Protein AF-A0A0D7BDG3-F1 (afdb_monomer_lite)

Organism: NCBI:txid1314674

Foldseek 3Di:
DPPDCPPCLDPNNLVCLAAPPLADGDPRAAFPDPDPPAGAHLAQPPKLCNLVLCVLSQVSVFVSQLVVQCVLLCLADPVCSVVSNVCSVVDGQDADPCLQPVDDDCLAPPDQWDWDQGSDRDIDIDGRPDDHDYCVNVVVVLVCLLPPPDGWAWDFSQRAYRNGDHRDIDTQADFSPPACPDPVGHDGNVNVSDQPPPPDHDPLCPPPDPPDDSVRSNVSSVVVCCVRNNPPCPVPDDFDDKDKDKDWDWDCDPVVVPRDTDGDDDTKMWIHGPPDDPVDIDIDDDPVVPVVVVPDPPPVPPPPD

pLDDT: mean 78.85, std 18.16, range [27.69, 97.38]

Radius of gyration: 23.95 Å; chains: 1; bounding box: 67×50×51 Å

InterPro domains:
  IPR002227 Tyrosinase copper-binding domain [PF00264] (9-183)
  IPR002227 Tyrosinase copper-binding domain [PS00497] (45-62)
  IPR008922 Di-copper centre-containing domain superfamily [G3DSA:1.10.1280.10] (1-131)
  IPR008922 Di-copper centre-containing domain superfamily [G3DSA:1.10.1280.10] (135-230)
  IPR008922 Di-copper centre-containing domain superfamily [SSF48056] (6-202)

Sequence (305 aa):
MEKEQTDEKSFFAVGGIHGLPYEPWNDNVKQVNDSEDRWQGYCSHGTVLFPTFHRPYVFLIEQFLQAEAISIAEQYPSELKHEYKEAAQKLRQPFWDWASQSVPPPEVISLEEVEIVTPDGEEASTQSSCCTMPTWIACFLCGSALHPGKWVTPGNSKYGTRTIPPNSIVDINTDLVPFWNSYTTYWTSAGLTQVHNTGYKYPEFKDVGIYDTEALVRTKILEKVNALYGPSELLAMGDGLLDWAIHVQVNQYDDALGGKLVFRPPFKFSARSRTANPEEEDWFCRAELLLTLVQSTAFVNRVLH

Secondary structure (DSSP, 8-state):
--S-TTSTTSHHHHHHHHSTT----SS-PPPS---TTS--SS---SSTTHHHHHHHHHHHHHHHHHHHHHHHHTTS-HHHHHHHHHHHHH----EE-TTT-SS--HHHHT-SEEEEE-TTS-EEEEE----PEETHHHHHHHHHHHSTT-----EEESS--SSS-TTEEE-TTSEEEEEESSSS-EEEGGGG--SSSSS---GGGTT--TT--HHHHHHHHHHHHHHHHS-TTGGG--TTPEEEEEE--B-S--GGGTT---B-SPPEEEEEETTS-TT--EEE--GGGHHHHSS-TTSSSSS--

Structure (mmCIF, N/CA/C/O backbone):
data_AF-A0A0D7BDG3-F1
#
_entry.id   AF-A0A0D7BDG3-F1
#
loop_
_atom_site.group_PDB
_atom_site.id
_atom_site.type_symbol
_atom_site.label_atom_id
_atom_site.label_alt_id
_atom_site.label_comp_id
_atom_site.label_asym_id
_atom_site.label_entity_id
_atom_site.label_seq_id
_atom_site.pdbx_PDB_ins_code
_atom_site.Cartn_x
_atom_site.Cartn_y
_atom_site.Cartn_z
_atom_site.occupancy
_atom_site.B_iso_or_equiv
_atom_site.auth_seq_id
_atom_site.auth_comp_id
_atom_site.auth_asym_id
_atom_site.auth_atom_id
_atom_site.pdbx_PDB_model_num
ATOM 1 N N . MET A 1 1 ? -10.630 -8.721 13.406 1.00 80.38 1 MET A N 1
ATOM 2 C CA . MET A 1 1 ? -10.126 -10.045 12.968 1.00 80.38 1 MET A CA 1
ATOM 3 C C . MET A 1 1 ? -11.108 -11.187 13.204 1.00 80.38 1 MET A C 1
ATOM 5 O O . MET A 1 1 ? -10.852 -12.278 12.727 1.00 80.38 1 MET A O 1
ATOM 9 N N . GLU A 1 2 ? -12.235 -10.940 13.872 1.00 87.56 2 GLU A N 1
ATOM 10 C CA . GLU A 1 2 ? -13.178 -11.986 14.292 1.00 87.56 2 GLU A CA 1
ATOM 11 C C . GLU A 1 2 ? -14.222 -12.367 13.236 1.00 87.56 2 GLU A C 1
ATOM 13 O O . GLU A 1 2 ? -14.921 -13.360 13.401 1.00 87.56 2 GLU A O 1
ATOM 18 N N . LYS A 1 3 ? -14.347 -11.590 12.149 1.00 92.00 3 LYS A N 1
ATOM 19 C CA . LYS A 1 3 ? -15.231 -11.949 11.033 1.00 92.00 3 LYS A CA 1
ATOM 20 C C . LYS A 1 3 ? -14.823 -13.316 10.478 1.00 92.00 3 LYS A C 1
ATOM 22 O O . LYS A 1 3 ? -13.632 -13.569 10.286 1.00 92.00 3 LYS A O 1
ATOM 27 N N . GLU A 1 4 ? -15.820 -14.144 10.181 1.00 94.75 4 GLU A N 1
ATOM 28 C CA . GLU A 1 4 ? -15.640 -15.462 9.572 1.00 94.75 4 GLU A CA 1
ATOM 29 C C . GLU A 1 4 ? -14.769 -15.387 8.316 1.00 94.75 4 GLU A C 1
ATOM 31 O O . GLU A 1 4 ? -14.893 -14.462 7.517 1.00 94.75 4 GLU A O 1
ATOM 36 N N . GLN A 1 5 ? -13.920 -16.391 8.095 1.00 92.81 5 GLN A N 1
ATOM 37 C CA . GLN A 1 5 ? -13.003 -16.411 6.945 1.00 92.81 5 GLN A CA 1
ATOM 38 C C . GLN A 1 5 ? -13.724 -16.420 5.587 1.00 92.81 5 GLN A C 1
ATOM 40 O O . GLN A 1 5 ? -13.136 -16.054 4.573 1.00 92.81 5 GLN A O 1
ATOM 45 N N . THR A 1 6 ? -14.992 -16.837 5.576 1.00 91.12 6 THR A N 1
ATOM 46 C CA . THR A 1 6 ? -15.866 -16.836 4.396 1.00 91.12 6 THR A CA 1
ATOM 47 C C . THR A 1 6 ? -16.474 -15.464 4.096 1.00 91.12 6 THR A C 1
ATOM 49 O O . THR A 1 6 ? -16.980 -15.262 2.995 1.00 91.12 6 THR A O 1
ATOM 52 N N . ASP A 1 7 ? -16.420 -14.514 5.036 1.00 93.25 7 ASP A N 1
ATOM 53 C CA . ASP A 1 7 ? -16.779 -13.121 4.777 1.00 93.25 7 ASP A CA 1
ATOM 54 C C . ASP A 1 7 ? -15.671 -12.478 3.934 1.00 93.25 7 ASP A C 1
ATOM 56 O O . ASP A 1 7 ? -14.517 -12.385 4.360 1.00 93.25 7 ASP A O 1
ATOM 60 N N . GLU A 1 8 ? -16.020 -12.003 2.739 1.00 91.31 8 GLU A N 1
ATOM 61 C CA . GLU A 1 8 ? -15.094 -11.368 1.794 1.00 91.31 8 GLU A CA 1
ATOM 62 C C . GLU A 1 8 ? -14.412 -10.110 2.356 1.00 91.31 8 GLU A C 1
ATOM 64 O O . GLU A 1 8 ? -13.335 -9.726 1.893 1.00 91.31 8 GLU A O 1
ATOM 69 N N . LYS A 1 9 ? -15.014 -9.467 3.364 1.00 93.12 9 LYS A N 1
ATOM 70 C CA . LYS A 1 9 ? -14.472 -8.291 4.063 1.00 93.12 9 LYS A CA 1
ATOM 71 C C . LYS A 1 9 ? -13.716 -8.664 5.338 1.00 93.12 9 LYS A C 1
ATOM 73 O O . LYS A 1 9 ? -13.276 -7.777 6.072 1.00 93.12 9 LYS A O 1
ATOM 78 N N . SER A 1 10 ? -13.586 -9.956 5.644 1.00 93.56 10 SER A N 1
ATOM 79 C CA . SER A 1 10 ? -12.780 -10.419 6.768 1.00 93.56 10 SER A CA 1
ATOM 80 C C . SER A 1 10 ? -11.302 -10.118 6.544 1.00 93.56 10 SER A C 1
ATOM 82 O O . SER A 1 10 ? -10.810 -10.038 5.418 1.00 93.56 10 SER A O 1
ATOM 84 N N . PHE A 1 11 ? -10.564 -10.007 7.648 1.00 91.94 11 PHE A N 1
ATOM 85 C CA . PHE A 1 11 ? -9.110 -9.869 7.606 1.00 91.94 11 PHE A CA 1
ATOM 86 C C . PHE A 1 11 ? -8.456 -11.005 6.802 1.00 91.94 11 PHE A C 1
ATOM 88 O O . PHE A 1 11 ? -7.523 -10.772 6.038 1.00 91.94 11 PHE A O 1
ATOM 95 N N . PHE A 1 12 ? -8.991 -12.222 6.936 1.00 93.44 12 PHE A N 1
ATOM 96 C CA . PHE A 1 12 ? -8.519 -13.396 6.216 1.00 93.44 12 PHE A CA 1
ATOM 97 C C . PHE A 1 12 ? -8.747 -13.281 4.706 1.00 93.44 12 PHE A C 1
ATOM 99 O O . PHE A 1 12 ? -7.797 -13.427 3.941 1.00 93.44 12 PHE A O 1
ATOM 106 N N . ALA A 1 13 ? -9.973 -12.978 4.268 1.00 93.25 13 ALA A N 1
ATOM 107 C CA . ALA A 1 13 ? -10.298 -12.888 2.845 1.00 93.25 13 ALA A CA 1
ATOM 108 C C . ALA A 1 13 ? -9.543 -11.743 2.153 1.00 93.25 13 ALA A C 1
ATOM 110 O O . ALA A 1 13 ? -8.997 -11.929 1.066 1.00 93.25 13 ALA A O 1
ATOM 111 N N . VAL A 1 14 ? -9.439 -10.583 2.813 1.00 93.94 14 VAL A N 1
ATOM 112 C CA . VAL A 1 14 ? -8.667 -9.439 2.306 1.00 93.94 14 VAL A CA 1
ATOM 113 C C . VAL A 1 14 ? -7.180 -9.782 2.232 1.00 93.94 14 VAL A C 1
ATOM 115 O O . VAL A 1 14 ? -6.558 -9.538 1.201 1.00 93.94 14 VAL A O 1
ATOM 118 N N . GLY A 1 15 ? -6.617 -10.415 3.269 1.00 92.81 15 GLY A N 1
ATOM 119 C CA . GLY A 1 15 ? -5.243 -10.928 3.251 1.00 92.81 15 GLY A CA 1
ATOM 120 C C . GLY A 1 15 ? -5.003 -11.951 2.134 1.00 92.81 15 GLY A C 1
ATOM 121 O O . GLY A 1 15 ? -3.943 -11.951 1.504 1.00 92.81 15 GLY A O 1
ATOM 122 N N . GLY A 1 16 ? -6.018 -12.763 1.830 1.00 93.62 16 GLY A N 1
ATOM 123 C CA . GLY A 1 16 ? -6.016 -13.750 0.756 1.00 93.62 16 GLY A CA 1
ATOM 124 C C . GLY A 1 16 ? -5.869 -13.157 -0.645 1.00 93.62 16 GLY A C 1
ATOM 125 O O . GLY A 1 16 ? -5.299 -13.809 -1.516 1.00 93.62 16 GLY A O 1
ATOM 126 N N . ILE A 1 17 ? -6.259 -11.894 -0.868 1.00 94.44 17 ILE A N 1
ATOM 127 C CA . ILE A 1 17 ? -6.007 -11.194 -2.143 1.00 94.44 17 ILE A CA 1
ATOM 128 C C . ILE A 1 17 ? -4.504 -11.196 -2.459 1.00 94.44 17 ILE A C 1
ATOM 130 O O . ILE A 1 17 ? -4.092 -11.360 -3.610 1.00 94.44 17 ILE A O 1
ATOM 134 N N . HIS A 1 18 ? -3.655 -11.052 -1.441 1.00 94.19 18 HIS A N 1
ATOM 135 C CA . HIS A 1 18 ? -2.215 -11.007 -1.643 1.00 94.19 18 HIS A CA 1
ATOM 136 C C . HIS A 1 18 ? -1.651 -12.334 -2.176 1.00 94.19 18 HIS A C 1
ATOM 138 O O . HIS A 1 18 ? -0.701 -12.314 -2.956 1.00 94.19 18 HIS A O 1
ATOM 144 N N . GLY A 1 19 ? -2.219 -13.481 -1.793 1.00 92.50 19 GLY A N 1
ATOM 145 C CA . GLY A 1 19 ? -1.641 -14.791 -2.082 1.00 92.50 19 GLY A CA 1
ATOM 146 C C . GLY A 1 19 ? -2.533 -15.957 -1.666 1.00 92.50 19 GLY A C 1
ATOM 147 O O . GLY A 1 19 ? -3.624 -16.133 -2.199 1.00 92.50 19 GLY A O 1
ATOM 148 N N . LEU A 1 20 ? -2.030 -16.805 -0.768 1.00 91.56 20 LEU A N 1
ATOM 149 C CA . LEU A 1 20 ? -2.785 -17.949 -0.252 1.00 91.56 20 LEU A CA 1
ATOM 150 C C . LEU A 1 20 ? -4.050 -17.478 0.491 1.00 91.56 20 LEU A C 1
ATOM 152 O O . LEU A 1 20 ? -3.970 -16.466 1.187 1.00 91.56 20 LEU A O 1
ATOM 156 N N . PRO A 1 21 ? -5.186 -18.197 0.386 1.00 92.38 21 PRO A N 1
ATOM 157 C CA . PRO A 1 21 ? -5.345 -19.549 -0.177 1.00 92.38 21 PRO A CA 1
ATOM 158 C C . PRO A 1 21 ? -5.520 -19.646 -1.709 1.00 92.38 21 PRO A C 1
ATOM 160 O O . PRO A 1 21 ? -5.906 -20.699 -2.194 1.00 92.38 21 PRO A O 1
ATOM 163 N N . TYR A 1 22 ? -5.212 -18.601 -2.488 1.00 90.12 22 TYR A N 1
ATOM 164 C CA . TYR A 1 22 ? -5.441 -18.562 -3.944 1.00 90.12 22 TYR A CA 1
ATOM 165 C C . TYR A 1 22 ? -6.912 -18.743 -4.329 1.00 90.12 22 TYR A C 1
ATOM 167 O O . TYR A 1 22 ? -7.241 -19.275 -5.390 1.00 90.12 22 TYR A O 1
ATOM 175 N N . GLU A 1 23 ? -7.803 -18.202 -3.508 1.00 89.06 23 GLU A N 1
ATOM 176 C CA . GLU A 1 23 ? -9.229 -18.147 -3.802 1.00 89.06 23 GLU A CA 1
ATOM 177 C C . GLU A 1 23 ? -9.580 -16.880 -4.595 1.00 89.06 23 GLU A C 1
ATOM 179 O O . GLU A 1 23 ? -8.878 -15.859 -4.515 1.00 89.06 23 GLU A O 1
ATOM 184 N N . PRO A 1 24 ? -10.633 -16.919 -5.428 1.00 89.88 24 PRO A N 1
ATOM 185 C CA . PRO A 1 24 ? -11.131 -15.708 -6.043 1.00 89.88 24 PRO A CA 1
ATOM 186 C C . PRO A 1 24 ? -11.683 -14.767 -4.968 1.00 89.88 24 PRO A C 1
ATOM 188 O O . PRO A 1 24 ? -12.142 -15.203 -3.918 1.00 89.88 24 PRO A O 1
ATOM 191 N N . TRP A 1 25 ? -11.663 -13.468 -5.250 1.00 91.25 25 TRP A N 1
ATOM 192 C CA . TRP A 1 25 ? -12.225 -12.459 -4.360 1.00 91.25 25 TRP A CA 1
ATOM 193 C C . TRP A 1 25 ? -13.212 -11.604 -5.157 1.00 91.25 25 TRP A C 1
ATOM 195 O O . TRP A 1 25 ? -12.878 -11.181 -6.270 1.00 91.25 25 TRP A O 1
ATOM 205 N N . ASN A 1 26 ? -14.408 -11.375 -4.603 1.00 82.75 26 ASN A N 1
ATOM 206 C CA . ASN A 1 26 ? -15.515 -10.602 -5.176 1.00 82.75 26 ASN A CA 1
ATOM 207 C C . ASN A 1 26 ? -16.154 -11.218 -6.448 1.00 82.75 26 ASN A C 1
ATOM 209 O O . ASN A 1 26 ? -17.225 -11.812 -6.379 1.00 82.75 26 ASN A O 1
ATOM 213 N N . ASP A 1 27 ? -15.519 -11.144 -7.625 1.00 73.19 27 ASP A N 1
ATOM 214 C CA . ASP A 1 27 ? -16.212 -11.399 -8.913 1.00 73.19 27 ASP A CA 1
ATOM 215 C C . ASP A 1 27 ? -15.855 -12.720 -9.596 1.00 73.19 27 ASP A C 1
ATOM 217 O O . ASP A 1 27 ? -16.026 -12.866 -10.808 1.00 73.19 27 ASP A O 1
ATOM 221 N N . ASN A 1 28 ? -15.326 -13.692 -8.846 1.00 71.69 28 ASN A N 1
ATOM 222 C CA . ASN A 1 28 ? -14.913 -14.990 -9.396 1.00 71.69 28 ASN A CA 1
ATOM 223 C C . ASN A 1 28 ? -14.015 -14.857 -10.638 1.00 71.69 28 ASN A C 1
ATOM 225 O O . ASN A 1 28 ? -14.158 -15.594 -11.620 1.00 71.69 28 ASN A O 1
ATOM 229 N N . VAL A 1 29 ? -13.092 -13.888 -10.604 1.00 79.62 29 VAL A N 1
ATOM 230 C CA . VAL A 1 29 ? -12.202 -13.597 -11.731 1.00 79.62 29 VAL A CA 1
ATOM 231 C C . VAL A 1 29 ? -11.421 -14.856 -12.098 1.00 79.62 29 VAL A C 1
ATOM 233 O O . VAL A 1 29 ? -10.852 -15.528 -11.226 1.00 79.62 29 VAL A O 1
ATOM 236 N N . LYS A 1 30 ? -11.421 -15.191 -13.395 1.00 75.62 30 LYS A N 1
ATOM 237 C CA . LYS A 1 30 ? -10.816 -16.432 -13.885 1.00 75.62 30 LYS A CA 1
ATOM 238 C C . LYS A 1 30 ? -9.342 -16.483 -13.512 1.00 75.62 30 LYS A C 1
ATOM 240 O O . LYS A 1 30 ? -8.587 -15.553 -13.785 1.00 75.62 30 LYS A O 1
ATOM 245 N N . GLN A 1 31 ? -8.951 -17.611 -12.938 1.00 81.62 31 GLN A N 1
ATOM 246 C CA . GLN A 1 31 ? -7.558 -17.949 -12.734 1.00 81.62 31 GLN A CA 1
ATOM 247 C C . GLN A 1 31 ? -6.922 -18.278 -14.087 1.00 81.62 31 GLN A C 1
ATOM 249 O O . GLN A 1 31 ? -7.359 -19.184 -14.792 1.00 81.62 31 GLN A O 1
ATOM 254 N N . VAL A 1 32 ? -5.927 -17.483 -14.464 1.00 84.75 32 VAL A N 1
ATOM 255 C CA . VAL A 1 32 ? -5.145 -17.623 -15.699 1.00 84.75 32 VAL A CA 1
ATOM 256 C C . VAL A 1 32 ? -3.874 -18.435 -15.448 1.00 84.75 32 VAL A C 1
ATOM 258 O O . VAL A 1 32 ? -3.341 -19.046 -16.371 1.00 84.75 32 VAL A O 1
ATOM 261 N N . ASN A 1 33 ? -3.397 -18.461 -14.203 1.00 74.88 33 ASN A N 1
ATOM 262 C CA . ASN A 1 33 ? -2.262 -19.268 -13.778 1.00 74.88 33 ASN A CA 1
ATOM 263 C C . ASN A 1 33 ? -2.750 -20.384 -12.847 1.00 74.88 33 ASN A C 1
ATOM 265 O O . ASN A 1 33 ? -2.929 -20.146 -11.658 1.00 74.88 33 ASN A O 1
ATOM 269 N N . ASP A 1 34 ? -3.024 -21.568 -13.392 1.00 70.06 34 ASP A N 1
ATOM 270 C CA . ASP A 1 34 ? -3.585 -22.739 -12.692 1.00 70.06 34 ASP A CA 1
ATOM 271 C C . ASP A 1 34 ? -2.550 -23.841 -12.407 1.00 70.06 34 ASP A C 1
ATOM 273 O O . ASP A 1 34 ? -2.861 -24.866 -11.806 1.00 70.06 34 ASP A O 1
ATOM 277 N N . SER A 1 35 ? -1.296 -23.622 -12.803 1.00 75.38 35 SER A N 1
ATOM 278 C CA . SER A 1 35 ? -0.188 -24.518 -12.480 1.00 75.38 35 SER A CA 1
ATOM 279 C C . SER A 1 35 ? 0.138 -24.444 -10.987 1.00 75.38 35 SER A C 1
ATOM 281 O O . SER A 1 35 ? 0.510 -23.378 -10.492 1.00 75.38 35 SER A O 1
ATOM 283 N N . GLU A 1 36 ? 0.100 -25.586 -10.295 1.00 70.94 36 GLU A N 1
ATOM 284 C CA . GLU A 1 36 ? 0.482 -25.705 -8.875 1.00 70.94 36 GLU A CA 1
ATOM 285 C C . GLU A 1 36 ? 1.901 -25.179 -8.605 1.00 70.94 36 GLU A C 1
ATOM 287 O O . GLU A 1 36 ? 2.137 -24.518 -7.598 1.00 70.94 36 GLU A O 1
ATOM 292 N N . ASP A 1 37 ? 2.816 -25.356 -9.563 1.00 72.81 37 ASP A N 1
ATOM 293 C CA . ASP A 1 37 ? 4.209 -24.892 -9.472 1.00 72.81 37 ASP A CA 1
ATOM 294 C C . ASP A 1 37 ? 4.408 -23.376 -9.679 1.00 72.81 37 ASP A C 1
ATOM 296 O O . ASP A 1 37 ? 5.543 -22.899 -9.767 1.00 72.81 37 ASP A O 1
ATOM 300 N N . ARG A 1 38 ? 3.336 -22.591 -9.838 1.00 77.56 38 ARG A N 1
ATOM 301 C CA . ARG A 1 38 ? 3.426 -21.160 -10.161 1.00 77.56 38 ARG A CA 1
ATOM 302 C C . ARG A 1 38 ? 2.705 -20.289 -9.147 1.00 77.56 38 ARG A C 1
ATOM 304 O O . ARG A 1 38 ? 1.861 -20.737 -8.388 1.00 77.56 38 ARG A O 1
ATOM 311 N N . TRP A 1 39 ? 3.050 -19.004 -9.153 1.00 85.56 39 TRP A N 1
ATOM 312 C CA . TRP A 1 39 ? 2.386 -17.997 -8.332 1.00 85.56 39 TRP A CA 1
ATOM 313 C C . TRP A 1 39 ? 0.944 -17.753 -8.802 1.00 85.56 39 TRP A C 1
ATOM 315 O O . TRP A 1 39 ? 0.725 -17.325 -9.937 1.00 85.56 39 TRP A O 1
ATOM 325 N N . GLN A 1 40 ? -0.029 -17.985 -7.918 1.00 88.12 40 GLN A N 1
ATOM 326 C CA . GLN A 1 40 ? -1.467 -17.895 -8.231 1.00 88.12 40 GLN A CA 1
ATOM 327 C C . GLN A 1 40 ? -2.180 -16.742 -7.498 1.00 88.12 40 GLN A C 1
ATOM 329 O O . GLN A 1 40 ? -3.384 -16.549 -7.660 1.00 88.12 40 GLN A O 1
ATOM 334 N N . GLY A 1 41 ? -1.453 -15.961 -6.689 1.00 91.38 41 GLY A N 1
ATOM 335 C CA . GLY A 1 41 ? -1.992 -14.794 -5.983 1.00 91.38 41 GLY A CA 1
ATOM 336 C C . GLY A 1 41 ? -2.242 -13.608 -6.914 1.00 91.38 41 GLY A C 1
ATOM 337 O O . GLY A 1 41 ? -1.685 -13.543 -8.013 1.00 91.38 41 GLY A O 1
ATOM 338 N N . TYR A 1 42 ? -3.041 -12.628 -6.481 1.00 94.56 42 TYR A N 1
ATOM 339 C CA . TYR A 1 42 ? -3.233 -11.401 -7.269 1.00 94.56 42 TYR A CA 1
ATOM 340 C C . TYR A 1 42 ? -2.002 -10.493 -7.228 1.00 94.56 42 TYR A C 1
ATOM 342 O O . TYR A 1 42 ? -1.763 -9.738 -8.171 1.00 94.56 42 TYR A O 1
ATOM 350 N N . CYS A 1 43 ? -1.211 -10.570 -6.151 1.00 93.44 43 CYS A N 1
ATOM 351 C CA . CYS A 1 43 ? -0.151 -9.606 -5.918 1.00 93.44 43 CYS A CA 1
ATOM 352 C C . CYS A 1 43 ? 0.932 -9.616 -7.005 1.00 93.44 43 CYS A C 1
ATOM 354 O O . CYS A 1 43 ? 1.488 -10.659 -7.358 1.00 93.44 43 CYS A O 1
ATOM 356 N N . SER A 1 44 ? 1.242 -8.419 -7.504 1.00 92.56 44 SER A N 1
ATOM 357 C CA . SER A 1 44 ? 2.233 -8.174 -8.549 1.00 92.56 44 SER A CA 1
ATOM 358 C C . SER A 1 44 ? 3.624 -7.957 -7.950 1.00 92.56 44 SER A C 1
AT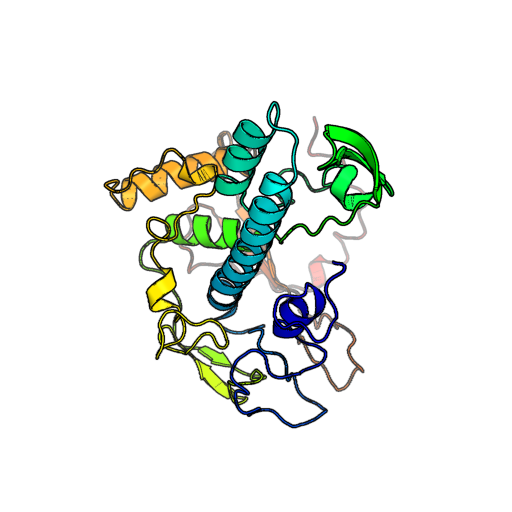OM 360 O O . SER A 1 44 ? 3.983 -6.838 -7.596 1.00 92.56 44 SER A O 1
ATOM 362 N N . HIS A 1 45 ? 4.430 -9.017 -7.866 1.00 90.88 45 HIS A N 1
ATOM 363 C CA . HIS A 1 45 ? 5.835 -8.944 -7.443 1.00 90.88 45 HIS A CA 1
ATOM 364 C C . HIS A 1 45 ? 6.794 -9.089 -8.622 1.00 90.88 45 HIS A C 1
ATOM 366 O O . HIS A 1 45 ? 6.541 -9.849 -9.554 1.00 90.88 45 HIS A O 1
ATOM 372 N N . GLY A 1 46 ? 7.925 -8.380 -8.569 1.00 86.38 46 GLY A N 1
ATOM 373 C CA . GLY A 1 46 ? 8.942 -8.448 -9.623 1.00 86.38 46 GLY A CA 1
ATOM 374 C C . GLY A 1 46 ? 8.477 -7.876 -10.967 1.00 86.38 46 GLY A C 1
ATOM 375 O O . GLY A 1 46 ? 9.032 -8.230 -12.005 1.00 86.38 46 GLY A O 1
ATOM 376 N N . THR A 1 47 ? 7.458 -7.012 -10.959 1.00 92.00 47 THR A N 1
ATOM 377 C CA . THR A 1 47 ? 6.925 -6.345 -12.152 1.00 92.00 47 THR A CA 1
ATOM 378 C C . THR A 1 47 ? 6.847 -4.836 -11.942 1.00 92.00 47 THR A C 1
ATOM 380 O O . THR A 1 47 ? 6.876 -4.335 -10.816 1.00 92.00 47 THR A O 1
ATOM 383 N N . VAL A 1 48 ? 6.687 -4.102 -13.043 1.00 93.94 48 VAL A N 1
ATOM 384 C CA . VAL A 1 48 ? 6.477 -2.642 -13.052 1.00 93.94 48 VAL A CA 1
ATOM 385 C C . VAL A 1 48 ? 5.178 -2.203 -12.358 1.00 93.94 48 VAL A C 1
ATOM 387 O O . VAL A 1 48 ? 5.026 -1.023 -12.057 1.00 93.94 48 VAL A O 1
ATOM 390 N N . LEU A 1 49 ? 4.259 -3.138 -12.081 1.00 95.88 49 LEU A N 1
ATOM 391 C CA . LEU A 1 49 ? 2.999 -2.879 -11.382 1.00 95.88 49 LEU A CA 1
ATOM 392 C C . LEU A 1 49 ? 3.117 -2.988 -9.861 1.00 95.88 49 LEU A C 1
ATOM 394 O O . LEU A 1 49 ? 2.153 -2.666 -9.176 1.00 95.88 49 LEU A O 1
ATOM 398 N N . PHE A 1 50 ? 4.257 -3.433 -9.312 1.00 93.69 50 PHE A N 1
ATOM 399 C CA . PHE A 1 50 ? 4.411 -3.627 -7.865 1.00 93.69 50 PHE A CA 1
ATOM 400 C C . PHE A 1 50 ? 3.930 -2.412 -7.058 1.00 93.69 50 PHE A C 1
ATOM 402 O O . PHE A 1 50 ? 3.065 -2.590 -6.192 1.00 93.69 50 PHE A O 1
ATOM 409 N N . PRO A 1 51 ? 4.368 -1.171 -7.360 1.00 90.94 51 PRO A N 1
ATOM 410 C CA . PRO A 1 51 ? 3.979 -0.064 -6.511 1.00 90.94 51 PRO A CA 1
ATOM 411 C C . PRO A 1 51 ? 2.499 0.307 -6.634 1.00 90.94 51 PRO A C 1
ATOM 413 O O . PRO A 1 51 ? 1.834 0.649 -5.656 1.00 90.94 51 PRO A O 1
ATOM 416 N N . THR A 1 52 ? 1.976 0.238 -7.855 1.00 92.81 52 THR A N 1
ATOM 417 C CA . THR A 1 52 ? 0.619 0.670 -8.176 1.00 92.81 52 THR A CA 1
ATOM 418 C C . THR A 1 52 ? -0.423 -0.383 -7.846 1.00 92.81 52 THR A C 1
ATOM 420 O O . THR A 1 52 ? -1.542 0.002 -7.548 1.00 92.81 52 THR A O 1
ATOM 423 N N . PHE A 1 53 ? -0.070 -1.669 -7.793 1.00 94.81 53 PHE A N 1
ATOM 424 C CA . PHE A 1 53 ? -0.962 -2.740 -7.354 1.00 94.81 53 PHE A CA 1
ATOM 425 C C . PHE A 1 53 ? -1.333 -2.609 -5.878 1.00 94.81 53 PHE A C 1
ATOM 427 O O . PHE A 1 53 ? -2.510 -2.673 -5.532 1.00 94.81 53 PHE A O 1
ATOM 434 N N . HIS A 1 54 ? -0.358 -2.413 -4.983 1.00 93.81 54 HIS A N 1
ATOM 435 C CA . HIS A 1 54 ? -0.709 -2.426 -3.562 1.00 93.81 54 HIS A CA 1
ATOM 436 C C . HIS A 1 54 ? -1.247 -1.089 -3.055 1.00 93.81 54 HIS A C 1
ATOM 438 O O . HIS A 1 54 ? -1.735 -1.011 -1.932 1.00 93.81 54 HIS A O 1
ATOM 444 N N . ARG A 1 55 ? -1.174 -0.023 -3.854 1.00 90.06 55 ARG A N 1
ATOM 445 C CA . ARG A 1 55 ? -1.788 1.249 -3.485 1.00 90.06 55 ARG A CA 1
ATOM 446 C C . ARG A 1 55 ? -3.313 1.119 -3.278 1.00 90.06 55 ARG A C 1
ATOM 448 O O . ARG A 1 55 ? -3.759 1.399 -2.169 1.00 90.06 55 ARG A O 1
ATOM 455 N N . PRO A 1 56 ? -4.113 0.633 -4.248 1.00 91.38 56 PRO A N 1
ATOM 456 C CA . PRO A 1 56 ? -5.526 0.338 -4.025 1.00 91.38 56 PRO A CA 1
ATOM 457 C C . PRO A 1 56 ? -5.752 -0.840 -3.065 1.00 91.38 56 PRO A C 1
ATOM 459 O O . PRO A 1 56 ? -6.792 -0.881 -2.415 1.00 91.38 56 PRO A O 1
ATOM 462 N N . TYR A 1 57 ? -4.782 -1.748 -2.894 1.00 93.50 57 TYR A N 1
ATOM 463 C CA . TYR A 1 57 ? -4.868 -2.782 -1.856 1.00 93.50 57 TYR A CA 1
ATOM 464 C C . TYR A 1 57 ? -4.904 -2.181 -0.443 1.00 93.50 57 TYR A C 1
ATOM 466 O O . TYR A 1 57 ? -5.760 -2.534 0.364 1.00 93.50 57 TYR A O 1
ATOM 474 N N . VAL A 1 58 ? -4.028 -1.214 -0.155 1.00 90.69 58 VAL A N 1
ATOM 475 C CA . VAL A 1 58 ? -4.040 -0.501 1.130 1.00 90.69 58 VAL A CA 1
ATOM 476 C C . VAL A 1 58 ? -5.271 0.395 1.264 1.00 90.69 58 VAL A C 1
ATOM 478 O O . VAL A 1 58 ? -5.804 0.495 2.365 1.00 90.69 58 VAL A O 1
ATOM 481 N N . PHE A 1 59 ? -5.793 0.970 0.173 1.00 88.31 59 PHE A N 1
ATOM 482 C CA . PHE A 1 59 ? -7.073 1.699 0.227 1.00 88.31 59 PHE A CA 1
ATOM 483 C C . PHE A 1 59 ? -8.231 0.793 0.617 1.00 88.31 59 PHE A C 1
ATOM 485 O O . PHE A 1 59 ? -9.069 1.197 1.414 1.00 88.31 59 PHE A O 1
ATOM 492 N N . LEU A 1 60 ? -8.272 -0.427 0.080 1.00 91.50 60 LEU A N 1
ATOM 493 C CA . LEU A 1 60 ? -9.296 -1.407 0.424 1.00 91.50 60 LEU A CA 1
ATOM 494 C C . LEU A 1 60 ? -9.246 -1.750 1.919 1.00 91.50 60 LEU A C 1
ATOM 496 O O . LEU A 1 60 ? -10.274 -1.737 2.595 1.00 91.50 60 LEU A O 1
ATOM 500 N N . ILE A 1 61 ? -8.043 -2.002 2.443 1.00 91.81 61 ILE A N 1
ATOM 501 C CA . ILE A 1 61 ? -7.825 -2.273 3.869 1.00 91.81 61 ILE A CA 1
ATOM 502 C C . ILE A 1 61 ? -8.275 -1.080 4.720 1.00 91.81 61 ILE A C 1
ATOM 504 O O . ILE A 1 61 ? -9.040 -1.258 5.665 1.00 91.81 61 ILE A O 1
ATOM 508 N N . GLU A 1 62 ? -7.848 0.134 4.368 1.00 90.88 62 GLU A N 1
ATOM 509 C CA . GLU A 1 62 ? -8.228 1.362 5.071 1.00 90.88 62 GLU A CA 1
ATOM 510 C C . GLU A 1 62 ? -9.744 1.594 5.041 1.00 90.88 62 GLU A C 1
ATOM 512 O O . GLU A 1 62 ? -10.334 1.929 6.066 1.00 90.88 62 GLU A O 1
ATOM 517 N N . GLN A 1 63 ? -10.393 1.366 3.898 1.00 91.25 63 GLN A N 1
ATOM 518 C CA . GLN A 1 63 ? -11.836 1.525 3.740 1.00 91.25 63 GLN A CA 1
ATOM 519 C C . GLN A 1 63 ? -12.612 0.581 4.664 1.00 91.25 63 GLN A C 1
ATOM 521 O O . GLN A 1 63 ? -13.561 1.007 5.323 1.00 91.25 63 GLN A O 1
ATOM 526 N N . PHE A 1 64 ? -12.223 -0.694 4.729 1.00 93.56 64 PHE A N 1
ATOM 527 C CA . PHE A 1 64 ? -12.879 -1.659 5.612 1.00 93.56 64 PHE A CA 1
ATOM 528 C C . PHE A 1 64 ? -12.578 -1.397 7.085 1.00 93.56 64 PHE A C 1
ATOM 530 O O . PHE A 1 64 ? -13.494 -1.475 7.903 1.00 93.56 64 PHE A O 1
ATOM 537 N N . LEU A 1 65 ? -11.343 -1.015 7.417 1.00 92.06 65 LEU A N 1
ATOM 538 C CA . LEU A 1 65 ? -10.975 -0.632 8.777 1.00 92.06 65 LEU A CA 1
ATOM 539 C C . LEU A 1 65 ? -11.791 0.576 9.253 1.00 92.06 65 LEU A C 1
ATOM 541 O O . LEU A 1 65 ? -12.344 0.556 10.349 1.00 92.06 65 LEU A O 1
ATOM 545 N N . GLN A 1 66 ? -11.913 1.607 8.416 1.00 94.44 66 GLN A N 1
ATOM 546 C CA . GLN A 1 66 ? -12.693 2.798 8.732 1.00 94.44 66 GLN A CA 1
ATOM 547 C C . GLN A 1 66 ? -14.185 2.484 8.871 1.00 94.44 66 GLN A C 1
ATOM 549 O O . GLN A 1 66 ? -14.827 2.972 9.799 1.00 94.44 66 GLN A O 1
ATOM 554 N N . ALA A 1 67 ? -14.747 1.670 7.973 1.00 94.69 67 ALA A N 1
ATOM 555 C CA . ALA A 1 67 ? -16.150 1.274 8.052 1.00 94.69 67 ALA A CA 1
ATOM 556 C C . ALA A 1 67 ? -16.455 0.536 9.366 1.00 94.69 67 ALA A C 1
ATOM 558 O O . ALA A 1 67 ? -17.464 0.823 10.013 1.00 94.69 67 ALA A O 1
ATOM 559 N N . GLU A 1 68 ? -15.564 -0.363 9.790 1.00 94.81 68 GLU A N 1
ATOM 560 C CA . GLU A 1 68 ? -15.695 -1.059 11.069 1.00 94.81 68 GLU A CA 1
ATOM 561 C C . GLU A 1 68 ? -15.529 -0.093 12.250 1.00 94.81 68 GLU A C 1
ATOM 563 O O . GLU A 1 68 ? -16.350 -0.103 13.161 1.00 94.81 68 GLU A O 1
ATOM 568 N N . ALA A 1 69 ? -14.552 0.818 12.206 1.00 94.88 69 ALA A N 1
ATOM 569 C CA . ALA A 1 69 ? -14.368 1.833 13.242 1.00 94.88 69 ALA A CA 1
ATOM 570 C C . ALA A 1 69 ? -15.603 2.737 13.406 1.00 94.88 69 ALA A C 1
ATOM 572 O O . ALA A 1 69 ? -15.986 3.057 14.529 1.00 94.88 69 ALA A O 1
ATOM 573 N N . ILE A 1 70 ? -16.265 3.117 12.307 1.00 96.19 70 ILE A N 1
ATOM 574 C CA . ILE A 1 70 ? -17.519 3.885 12.345 1.00 96.19 70 ILE A CA 1
ATOM 575 C C . ILE A 1 70 ? -18.640 3.054 12.986 1.00 96.19 70 ILE A C 1
ATOM 577 O O . ILE A 1 70 ? -19.383 3.578 13.814 1.00 96.19 70 ILE A O 1
ATOM 581 N N . SER A 1 71 ? -18.747 1.768 12.641 1.00 95.38 71 SER A N 1
ATOM 582 C CA . SER A 1 71 ? -19.718 0.841 13.242 1.00 95.38 71 SER A CA 1
ATOM 583 C C . SER A 1 71 ? -19.502 0.671 14.752 1.00 95.38 71 SER A C 1
ATOM 585 O O . SER A 1 71 ? -20.456 0.665 15.530 1.00 95.38 71 SER A O 1
ATOM 587 N N . ILE A 1 72 ? -18.245 0.587 15.189 1.00 94.81 72 ILE A N 1
ATOM 588 C CA . ILE A 1 72 ? -17.872 0.511 16.605 1.00 94.81 72 ILE A CA 1
ATOM 589 C C . ILE A 1 72 ? -18.190 1.837 17.313 1.00 94.81 72 ILE A C 1
ATOM 591 O O . ILE A 1 72 ? -18.784 1.836 18.388 1.00 94.81 72 ILE A O 1
ATOM 595 N N . ALA A 1 73 ? -17.893 2.980 16.688 1.00 96.31 73 ALA A N 1
ATOM 596 C CA . ALA A 1 73 ? -18.185 4.303 17.244 1.00 96.31 73 ALA A CA 1
ATOM 597 C C . ALA A 1 73 ? -19.684 4.535 17.530 1.00 96.31 73 ALA A C 1
ATOM 599 O O . ALA A 1 73 ? -20.031 5.291 18.436 1.00 96.31 73 ALA A O 1
ATOM 600 N N . GLU A 1 74 ? -20.592 3.882 16.794 1.00 95.31 74 GLU A N 1
ATOM 601 C CA . GLU A 1 74 ? -22.040 3.941 17.054 1.00 95.31 74 GLU A CA 1
ATOM 602 C C . GLU A 1 74 ? -22.456 3.308 18.388 1.00 95.31 74 GLU A C 1
ATOM 604 O O . GLU A 1 74 ? -23.524 3.646 18.910 1.00 95.31 74 GLU A O 1
ATOM 609 N N . GLN A 1 75 ? -21.637 2.411 18.937 1.00 95.50 75 GLN A N 1
ATOM 610 C CA . GLN A 1 75 ? -21.940 1.655 20.153 1.00 95.50 75 GLN A CA 1
ATOM 611 C C . GLN A 1 75 ? -21.590 2.435 21.428 1.00 95.50 75 GLN A C 1
ATOM 613 O O . GLN A 1 75 ? -22.233 2.214 22.448 1.00 95.50 75 GLN A O 1
ATOM 618 N N . TYR A 1 76 ? -20.681 3.415 21.340 1.00 96.00 76 TYR A N 1
ATOM 619 C CA . TYR A 1 76 ? -20.258 4.232 22.483 1.00 96.00 76 TYR A CA 1
ATOM 620 C C . TYR A 1 76 ? -21.426 4.954 23.184 1.00 96.00 76 TYR A C 1
ATOM 622 O O . TYR A 1 76 ? -22.394 5.356 22.521 1.00 96.00 76 TYR A O 1
ATOM 630 N N . PRO A 1 77 ? -21.338 5.205 24.506 1.00 96.31 77 PRO A N 1
ATOM 631 C CA . PRO A 1 77 ? -22.297 6.034 25.238 1.00 96.31 77 PRO A CA 1
ATOM 632 C C . PRO A 1 77 ? -22.431 7.440 24.643 1.00 96.31 77 PRO A C 1
ATOM 634 O O . PRO A 1 77 ? -21.523 7.937 23.974 1.00 96.31 77 PRO A O 1
ATOM 637 N N . SER A 1 78 ? -23.562 8.110 24.881 1.00 94.56 78 SER A N 1
ATOM 638 C CA . SER A 1 78 ? -23.874 9.429 24.300 1.00 94.56 78 SER A CA 1
ATOM 639 C C . SER A 1 78 ? -22.795 10.489 24.524 1.00 94.56 78 SER A C 1
ATOM 641 O O . SER A 1 78 ? -22.591 11.343 23.663 1.00 94.56 78 SER A O 1
ATOM 643 N N . GLU A 1 79 ? -22.111 10.415 25.658 1.00 95.06 79 GLU A N 1
ATOM 644 C CA . GLU A 1 79 ? -21.068 11.326 26.114 1.00 95.06 79 GLU A CA 1
ATOM 645 C C . GLU A 1 79 ? -19.805 11.225 25.249 1.00 95.06 79 GLU A C 1
ATOM 647 O O . GLU A 1 79 ? -19.158 12.237 24.998 1.00 95.06 79 GLU A O 1
ATOM 652 N N . LEU A 1 80 ? -19.487 10.021 24.759 1.00 95.50 80 LEU A N 1
ATOM 653 C CA . LEU A 1 80 ? -18.283 9.721 23.974 1.00 95.50 80 LEU A CA 1
ATOM 654 C C . LEU A 1 80 ? -18.576 9.563 22.476 1.00 95.50 80 LEU A C 1
ATOM 656 O O . LEU A 1 80 ? -17.710 9.792 21.633 1.00 95.50 80 LEU A O 1
ATOM 660 N N . LYS A 1 81 ? -19.812 9.204 22.114 1.00 95.19 81 LYS A N 1
ATOM 661 C CA . LYS A 1 81 ? -20.207 8.844 20.744 1.00 95.19 81 LYS A CA 1
ATOM 662 C C . LYS A 1 81 ? -19.829 9.892 19.706 1.00 95.19 81 LYS A C 1
ATOM 664 O O . LYS A 1 81 ? -19.412 9.539 18.607 1.00 95.19 81 LYS A O 1
ATOM 669 N N . HIS A 1 82 ? -19.996 11.176 20.021 1.00 95.81 82 HIS A N 1
ATOM 670 C CA . HIS A 1 82 ? -19.658 12.241 19.079 1.00 95.81 82 HIS A CA 1
ATOM 671 C C . HIS A 1 82 ? -18.155 12.265 18.768 1.00 95.81 82 HIS A C 1
ATOM 673 O O . HIS A 1 82 ? -17.782 12.266 17.596 1.00 95.81 82 HIS A O 1
ATOM 679 N N . GLU A 1 83 ? -17.314 12.203 19.800 1.00 95.94 83 GLU A N 1
ATOM 680 C CA . GLU A 1 83 ? -15.856 12.199 19.673 1.00 95.94 83 GLU A CA 1
ATOM 681 C C . GLU A 1 83 ? -15.360 10.967 18.906 1.00 95.94 83 GLU A C 1
ATOM 683 O O . GLU A 1 83 ? -14.625 11.101 17.926 1.00 95.94 83 GLU A O 1
ATOM 688 N N . TYR A 1 84 ? -15.832 9.773 19.274 1.00 96.75 84 TYR A N 1
ATOM 689 C CA . TYR A 1 84 ? -15.423 8.530 18.616 1.00 96.75 84 TYR A CA 1
ATOM 690 C C . TYR A 1 84 ? -15.895 8.446 17.164 1.00 96.75 84 TYR A C 1
ATOM 692 O O . TYR A 1 84 ? -15.164 7.944 16.311 1.00 96.75 84 TYR A O 1
ATOM 700 N N . LYS A 1 85 ? -17.071 8.996 16.833 1.00 96.56 85 LYS A N 1
ATOM 701 C CA . LYS A 1 85 ? -17.508 9.109 15.433 1.00 96.56 85 LYS A CA 1
ATOM 702 C C . LYS A 1 85 ? -16.606 10.023 14.623 1.00 96.56 85 LYS A C 1
ATOM 704 O O . LYS A 1 85 ? -16.248 9.677 13.498 1.00 96.56 85 LYS A O 1
ATOM 709 N N . GLU A 1 86 ? -16.238 11.179 15.170 1.00 96.69 86 GLU A N 1
ATOM 710 C CA . GLU A 1 86 ? -15.311 12.078 14.489 1.00 96.69 86 GLU A CA 1
ATOM 711 C C . GLU A 1 86 ? -13.930 11.443 14.306 1.00 96.69 86 GLU A C 1
ATOM 713 O O . GLU A 1 86 ? -13.331 11.576 13.235 1.00 96.69 86 GLU A O 1
ATOM 718 N N . ALA A 1 87 ? -13.430 10.741 15.326 1.00 95.94 87 ALA A N 1
ATOM 719 C CA . ALA A 1 87 ? -12.171 10.012 15.257 1.00 95.94 87 ALA A CA 1
ATOM 720 C C . ALA A 1 87 ? -12.227 8.916 14.184 1.00 95.94 87 ALA A C 1
ATOM 722 O O . ALA A 1 87 ? -11.351 8.863 13.322 1.00 95.94 87 ALA A O 1
ATOM 723 N N . ALA A 1 88 ? -13.293 8.112 14.155 1.00 95.81 88 ALA A N 1
ATOM 724 C CA . ALA A 1 88 ? -13.488 7.061 13.160 1.00 95.81 88 ALA A CA 1
ATOM 725 C C . ALA A 1 88 ? -13.544 7.611 11.723 1.00 95.81 88 ALA A C 1
ATOM 727 O O . ALA A 1 88 ? -12.921 7.053 10.826 1.00 95.81 88 ALA A O 1
ATOM 728 N N . GLN A 1 89 ? -14.201 8.752 11.487 1.00 93.31 89 GLN A N 1
ATOM 729 C CA . GLN A 1 89 ? -14.223 9.408 10.166 1.00 93.31 89 GLN A CA 1
ATOM 730 C C . GLN A 1 89 ? -12.837 9.910 9.716 1.00 93.31 89 GLN A C 1
ATOM 732 O O . GLN A 1 89 ? -12.516 9.944 8.521 1.00 93.31 89 GLN A O 1
ATOM 737 N N . LYS A 1 90 ? -12.002 10.319 10.674 1.00 92.38 90 LYS A N 1
ATOM 738 C CA . LYS A 1 90 ? -10.635 10.800 10.431 1.00 92.38 90 LYS A CA 1
ATOM 739 C C . LYS A 1 90 ? -9.608 9.665 10.415 1.00 92.38 90 LYS A C 1
ATOM 741 O O . LYS A 1 90 ? -8.495 9.897 9.949 1.00 92.38 90 LYS A O 1
ATOM 746 N N . LEU A 1 91 ? -9.976 8.460 10.862 1.00 91.75 91 LEU A N 1
ATOM 747 C CA . LEU A 1 91 ? -9.093 7.299 10.919 1.00 91.75 91 LEU A CA 1
ATOM 748 C C . LEU A 1 91 ? -8.504 7.004 9.538 1.00 91.75 91 LEU A C 1
ATOM 750 O O . LEU A 1 91 ? -9.208 7.024 8.521 1.00 91.75 91 LEU A O 1
ATOM 754 N N . ARG A 1 92 ? -7.196 6.760 9.525 1.00 89.50 92 ARG A N 1
ATOM 755 C CA . ARG A 1 92 ? -6.401 6.344 8.371 1.00 89.50 92 ARG A CA 1
ATOM 756 C C . ARG A 1 92 ? -5.461 5.232 8.806 1.00 89.50 92 ARG A C 1
ATOM 758 O O . ARG A 1 92 ? -5.093 5.170 9.980 1.00 89.50 92 ARG A O 1
ATOM 765 N N . GLN A 1 93 ? -5.070 4.377 7.871 1.00 87.19 93 GLN A N 1
ATOM 766 C CA . GLN A 1 93 ? -4.137 3.296 8.155 1.00 87.19 93 GLN A CA 1
ATOM 767 C C . GLN A 1 93 ? -2.758 3.886 8.498 1.00 87.19 93 GLN A C 1
ATOM 769 O O . GLN A 1 93 ? -2.168 4.575 7.657 1.00 87.19 93 GLN A O 1
ATOM 774 N N . PRO A 1 94 ? -2.210 3.634 9.702 1.00 88.19 94 PRO A N 1
ATOM 775 C CA . PRO A 1 94 ? -0.882 4.115 10.045 1.00 88.19 94 PRO A CA 1
ATOM 776 C C . PRO A 1 94 ? 0.185 3.411 9.201 1.00 88.19 94 PRO A C 1
ATOM 778 O O . PRO A 1 94 ? 0.048 2.247 8.810 1.00 88.19 94 PRO A O 1
ATOM 781 N N . PHE A 1 95 ? 1.284 4.120 8.959 1.00 85.69 95 PHE A N 1
ATOM 782 C CA . PHE A 1 95 ? 2.492 3.559 8.370 1.00 85.69 95 PHE A CA 1
ATOM 783 C C . PHE A 1 95 ? 3.596 3.524 9.424 1.00 85.69 95 PHE A C 1
ATOM 785 O O . PHE A 1 95 ? 3.692 4.412 10.269 1.00 85.69 95 PHE A O 1
ATOM 792 N N . TRP A 1 96 ? 4.438 2.500 9.369 1.00 87.38 96 TRP A N 1
ATOM 793 C CA . TRP A 1 96 ? 5.637 2.433 10.197 1.00 87.38 96 TRP A CA 1
ATOM 794 C C . TRP A 1 96 ? 6.812 3.008 9.411 1.00 87.38 96 TRP A C 1
ATOM 796 O O . TRP A 1 96 ? 7.179 2.440 8.392 1.00 87.38 96 TRP A O 1
ATOM 806 N N . ASP A 1 97 ? 7.404 4.119 9.847 1.00 88.44 97 ASP A N 1
ATOM 807 C CA . ASP A 1 97 ? 8.614 4.680 9.231 1.00 88.44 97 ASP A CA 1
ATOM 808 C C . ASP A 1 97 ? 9.885 3.983 9.744 1.00 88.44 97 ASP A C 1
ATOM 810 O O . ASP A 1 97 ? 10.605 4.512 10.590 1.00 88.44 97 ASP A O 1
ATOM 814 N N . TRP A 1 98 ? 10.169 2.779 9.241 1.00 84.75 98 TRP A N 1
ATOM 815 C CA . TRP A 1 98 ? 11.356 2.016 9.649 1.00 84.75 98 TRP A CA 1
ATOM 816 C C . TRP A 1 98 ? 12.679 2.685 9.255 1.00 84.75 98 TRP A C 1
ATOM 818 O O . TRP A 1 98 ? 13.714 2.358 9.837 1.00 84.75 98 TRP A O 1
ATOM 828 N N . ALA A 1 99 ? 12.663 3.592 8.270 1.00 85.00 99 ALA A N 1
ATOM 829 C CA . ALA A 1 99 ? 13.859 4.282 7.797 1.00 85.00 99 ALA A CA 1
ATOM 830 C C . ALA A 1 99 ? 14.306 5.372 8.780 1.00 85.00 99 ALA A C 1
ATOM 832 O O . ALA A 1 99 ? 15.505 5.585 8.943 1.00 85.00 99 ALA A O 1
ATOM 833 N N . SER A 1 100 ? 13.355 6.025 9.458 1.00 86.38 100 SER A N 1
ATOM 834 C CA . SER A 1 100 ? 13.646 6.940 10.568 1.00 86.38 100 SER A CA 1
ATOM 835 C C . SER A 1 100 ? 13.761 6.197 11.903 1.00 86.38 100 SER A C 1
ATOM 837 O O . SER A 1 100 ? 14.715 6.403 12.653 1.00 86.38 100 SER A O 1
ATOM 839 N N . GLN A 1 101 ? 12.820 5.291 12.188 1.00 87.38 101 GLN A N 1
ATOM 840 C CA . GLN A 1 101 ? 12.762 4.530 13.431 1.00 87.38 101 GLN A CA 1
ATOM 841 C C . GLN A 1 101 ? 12.573 3.034 13.155 1.00 87.38 101 GLN A C 1
ATOM 843 O O . GLN A 1 101 ? 11.463 2.520 13.003 1.00 87.38 101 GLN A O 1
ATOM 848 N N . SER A 1 102 ? 13.689 2.308 13.161 1.00 88.25 102 SER A N 1
ATOM 849 C CA . SER A 1 102 ? 13.755 0.879 12.828 1.00 88.25 102 SER A CA 1
ATOM 850 C C . SER A 1 102 ? 13.122 -0.064 13.853 1.00 88.25 102 SER A C 1
ATOM 852 O O . SER A 1 102 ? 12.994 -1.252 13.573 1.00 88.25 102 SER A O 1
ATOM 854 N N . VAL A 1 103 ? 12.729 0.431 15.029 1.00 89.00 103 VAL A N 1
ATOM 855 C CA . VAL A 1 103 ? 11.985 -0.336 16.037 1.00 89.00 103 VAL A CA 1
ATOM 856 C C . VAL A 1 103 ? 10.623 0.331 16.220 1.00 89.00 103 VAL A C 1
ATOM 858 O O . VAL A 1 103 ? 10.581 1.481 16.667 1.00 89.00 103 VAL A O 1
ATOM 861 N N . PRO A 1 104 ? 9.511 -0.333 15.860 1.00 87.25 104 PRO A N 1
ATOM 862 C CA . PRO A 1 104 ? 8.186 0.251 16.009 1.00 87.25 104 PRO A CA 1
ATOM 863 C C . PRO A 1 104 ? 7.809 0.361 17.499 1.00 87.25 104 PRO A C 1
ATOM 865 O O . PRO A 1 104 ? 8.474 -0.236 18.351 1.00 87.25 104 PRO A O 1
ATOM 868 N N . PRO A 1 105 ? 6.744 1.107 17.833 1.00 88.88 105 PRO A N 1
ATOM 869 C CA . PRO A 1 105 ? 6.256 1.202 19.205 1.00 88.88 105 PRO A CA 1
ATOM 870 C C . PRO A 1 105 ? 5.912 -0.175 19.813 1.00 88.88 105 PRO A C 1
ATOM 872 O O . PRO A 1 105 ? 5.465 -1.064 19.074 1.00 88.88 105 PRO A O 1
ATOM 875 N N . PRO A 1 106 ? 6.098 -0.379 21.133 1.00 90.38 106 PRO A N 1
ATOM 876 C CA . PRO A 1 106 ? 5.829 -1.653 21.807 1.00 90.38 106 PRO A CA 1
ATOM 877 C C . PRO A 1 106 ? 4.425 -2.215 21.562 1.00 90.38 106 PRO A C 1
ATOM 879 O O . PRO A 1 106 ? 4.275 -3.429 21.440 1.00 90.38 106 PRO A O 1
ATOM 882 N N . GLU A 1 107 ? 3.423 -1.345 21.428 1.00 88.88 107 GLU A N 1
ATOM 883 C CA . GLU A 1 107 ? 2.016 -1.663 21.152 1.00 88.88 107 GLU A CA 1
ATOM 884 C C . GLU A 1 107 ? 1.845 -2.490 19.870 1.00 88.88 107 GLU A C 1
ATOM 886 O O . GLU A 1 107 ? 0.887 -3.249 19.734 1.00 88.88 107 GLU A O 1
ATOM 891 N N . VAL A 1 108 ? 2.784 -2.354 18.931 1.00 85.56 108 VAL A N 1
ATOM 892 C CA . VAL A 1 108 ? 2.759 -3.016 17.624 1.00 85.56 108 VAL A CA 1
ATOM 893 C C . VAL A 1 108 ? 3.548 -4.325 17.614 1.00 85.56 108 VAL A C 1
ATOM 895 O O . VAL A 1 108 ? 3.206 -5.225 16.852 1.00 85.56 108 VAL A O 1
ATOM 898 N N . ILE A 1 109 ? 4.630 -4.425 18.395 1.00 83.75 109 ILE A N 1
ATOM 899 C CA . ILE A 1 109 ? 5.644 -5.482 18.219 1.00 83.75 109 ILE A CA 1
ATOM 900 C C . ILE A 1 109 ? 5.849 -6.398 19.424 1.00 83.75 109 ILE A C 1
ATOM 902 O O . ILE A 1 109 ? 6.314 -7.520 19.239 1.00 83.75 109 ILE A O 1
ATOM 906 N N . SER A 1 110 ? 5.556 -5.945 20.645 1.00 87.50 110 SER A N 1
ATOM 907 C CA . SER A 1 110 ? 5.943 -6.688 21.853 1.00 87.50 110 SER A CA 1
ATOM 908 C C . SER A 1 110 ? 4.880 -6.767 22.937 1.00 87.50 110 SER A C 1
ATOM 910 O O . SER A 1 110 ? 4.934 -7.691 23.742 1.00 87.50 110 SER A O 1
ATOM 912 N N . LEU A 1 111 ? 3.959 -5.806 23.012 1.00 90.06 111 LEU A N 1
ATOM 913 C CA . LEU A 1 111 ? 2.885 -5.858 23.996 1.00 90.06 111 LEU A CA 1
ATOM 914 C C . LEU A 1 111 ? 1.852 -6.904 23.575 1.00 90.06 111 LEU A C 1
ATOM 916 O O . LEU A 1 111 ? 1.284 -6.818 22.488 1.00 90.06 111 LEU A O 1
ATOM 920 N N . GLU A 1 112 ? 1.613 -7.884 24.445 1.00 89.25 112 GLU A N 1
ATOM 921 C CA . GLU A 1 112 ? 0.558 -8.885 24.250 1.00 89.25 112 GLU A CA 1
ATOM 922 C C . GLU A 1 112 ? -0.832 -8.263 24.405 1.00 89.25 112 GLU A C 1
ATOM 924 O O . GLU A 1 112 ? -1.761 -8.647 23.696 1.00 89.25 112 GLU A O 1
ATOM 929 N N . GLU A 1 113 ? -0.958 -7.265 25.282 1.00 92.19 113 GLU A N 1
ATOM 930 C CA . GLU A 1 113 ? -2.193 -6.528 25.526 1.00 92.19 113 GLU A CA 1
ATOM 931 C C . GLU A 1 113 ? -1.969 -5.013 25.474 1.00 92.19 113 GLU A C 1
ATOM 933 O O . GLU A 1 113 ? -0.877 -4.514 25.754 1.00 92.19 113 GLU A O 1
ATOM 938 N N . VAL A 1 114 ? -3.019 -4.282 25.111 1.00 91.50 114 VAL A N 1
ATOM 939 C CA . VAL A 1 114 ? -3.068 -2.820 25.058 1.00 91.50 114 VAL A CA 1
ATOM 940 C C . VAL A 1 114 ? -4.280 -2.313 25.829 1.00 91.50 114 VAL A C 1
ATOM 942 O O . VAL A 1 114 ? -5.350 -2.923 25.793 1.00 91.50 114 VAL A O 1
ATOM 945 N N . GLU A 1 115 ? -4.111 -1.184 26.510 1.00 93.56 115 GLU A N 1
ATOM 946 C CA . GLU A 1 115 ? -5.195 -0.502 27.217 1.00 93.56 115 GLU A CA 1
ATOM 947 C C . GLU A 1 115 ? -6.000 0.362 26.236 1.00 93.56 115 GLU A C 1
ATOM 949 O O . GLU A 1 115 ? -5.431 1.154 25.478 1.00 93.56 115 GLU A O 1
ATOM 954 N N . ILE A 1 116 ? -7.322 0.185 26.227 1.00 93.12 116 ILE A N 1
ATOM 955 C CA . ILE A 1 116 ? -8.260 0.920 25.374 1.00 93.12 116 ILE A CA 1
ATOM 956 C C . ILE A 1 116 ? -9.531 1.295 26.139 1.00 93.12 116 ILE A C 1
ATOM 958 O O . ILE A 1 116 ? -9.959 0.582 27.044 1.00 93.12 116 ILE A O 1
ATOM 962 N N . VAL A 1 117 ? -10.220 2.334 25.666 1.00 93.94 117 VAL A N 1
ATOM 963 C CA . VAL A 1 117 ? -11.616 2.588 26.041 1.00 93.94 117 VAL A CA 1
ATOM 964 C C . VAL A 1 117 ? -12.515 1.736 25.155 1.00 93.94 117 VAL A C 1
ATOM 966 O O . VAL A 1 117 ? -12.564 1.916 23.934 1.00 93.94 117 VAL A O 1
ATOM 969 N N . THR A 1 118 ? -13.243 0.811 25.760 1.00 90.88 118 THR A N 1
ATOM 970 C CA . THR A 1 118 ? -14.178 -0.077 25.066 1.00 90.88 118 THR A CA 1
ATOM 971 C C . THR A 1 118 ? -15.421 0.673 24.576 1.00 90.88 118 THR A C 1
ATOM 973 O O . THR A 1 118 ? -15.720 1.769 25.061 1.00 90.88 118 THR A O 1
ATOM 976 N N . PRO A 1 119 ? -16.203 0.085 23.654 1.00 90.75 119 PRO A N 1
ATOM 977 C CA . PRO A 1 119 ? -17.475 0.662 23.226 1.00 90.75 119 PRO A CA 1
ATOM 978 C C . PRO A 1 119 ? -18.520 0.799 24.339 1.00 90.75 119 PRO A C 1
ATOM 980 O O . PRO A 1 119 ? -19.480 1.538 24.163 1.00 90.75 119 PRO A O 1
ATOM 983 N N . ASP A 1 120 ? -18.329 0.159 25.493 1.00 89.62 120 ASP A N 1
ATOM 984 C CA . ASP A 1 120 ? -19.178 0.357 26.672 1.00 89.62 120 ASP A CA 1
ATOM 985 C C . ASP A 1 120 ? -18.780 1.612 27.482 1.00 89.62 120 ASP A C 1
ATOM 987 O O . ASP A 1 120 ? -19.480 2.014 28.410 1.00 89.62 120 ASP A O 1
ATOM 991 N N . GLY A 1 121 ? -17.685 2.283 27.100 1.00 88.19 121 GLY A N 1
ATOM 992 C CA . GLY A 1 121 ? -17.144 3.474 27.761 1.00 88.19 121 GLY A CA 1
ATOM 993 C C . GLY A 1 121 ? -16.210 3.171 28.935 1.00 88.19 121 GLY A C 1
ATOM 994 O O . GLY A 1 121 ? -15.831 4.092 29.657 1.00 88.19 121 GLY A O 1
ATOM 995 N N . GLU A 1 122 ? -15.840 1.905 29.129 1.00 91.62 122 GLU A N 1
ATOM 996 C CA . GLU A 1 122 ? -14.945 1.455 30.197 1.00 91.62 122 GLU A CA 1
ATOM 997 C C . GLU A 1 122 ? -13.524 1.223 29.676 1.00 91.62 122 GLU A C 1
ATOM 999 O O . GLU A 1 122 ? -13.343 0.742 28.557 1.00 91.62 122 GLU A O 1
ATOM 1004 N N . GLU A 1 123 ? -12.523 1.522 30.502 1.00 93.50 123 GLU A N 1
ATOM 1005 C CA . GLU A 1 123 ? -11.127 1.154 30.239 1.00 93.50 123 GLU A CA 1
ATOM 1006 C C . GLU A 1 123 ? -10.951 -0.366 30.362 1.00 93.50 123 GLU A C 1
ATOM 1008 O O . GLU A 1 123 ? -11.376 -0.971 31.351 1.00 93.50 123 GLU A O 1
ATOM 1013 N N . ALA A 1 124 ? -10.293 -0.987 29.386 1.00 91.69 124 ALA A N 1
ATOM 1014 C CA . ALA A 1 124 ? -9.993 -2.413 29.395 1.00 91.69 124 ALA A CA 1
ATOM 1015 C C . ALA A 1 124 ? -8.632 -2.719 28.764 1.00 91.69 124 ALA A C 1
ATOM 1017 O O . ALA A 1 124 ? -8.177 -2.026 27.856 1.00 91.69 124 ALA A O 1
ATOM 1018 N N . SER A 1 125 ? -8.021 -3.816 29.213 1.00 91.62 125 SER A N 1
ATOM 1019 C CA . SER A 1 125 ? -6.873 -4.436 28.549 1.00 91.62 125 SER A CA 1
ATOM 1020 C C . SER A 1 125 ? -7.377 -5.448 27.520 1.00 91.62 125 SER A C 1
ATOM 1022 O O . SER A 1 125 ? -8.185 -6.317 27.856 1.00 91.62 125 SER A O 1
ATOM 1024 N N . THR A 1 126 ? -6.938 -5.336 26.267 1.00 85.88 126 THR A N 1
ATOM 1025 C CA . THR A 1 126 ? -7.302 -6.262 25.182 1.00 85.88 126 THR A CA 1
ATOM 1026 C C . THR A 1 126 ? -6.069 -6.753 24.442 1.00 85.88 126 THR A C 1
ATOM 1028 O O . THR A 1 126 ? -5.077 -6.036 24.352 1.00 85.88 126 THR A O 1
ATOM 1031 N N . GLN A 1 127 ? -6.141 -7.943 23.842 1.00 84.19 127 GLN A N 1
ATOM 1032 C CA . GLN A 1 127 ? -5.045 -8.473 23.033 1.00 84.19 127 GLN A CA 1
ATOM 1033 C C . GLN A 1 127 ? -4.659 -7.510 21.906 1.00 84.19 127 GLN A C 1
ATOM 1035 O O . GLN A 1 127 ? -5.516 -7.047 21.140 1.00 84.19 127 GLN A O 1
ATOM 1040 N N . SER A 1 128 ? -3.358 -7.238 21.786 1.00 80.50 128 SER A N 1
ATOM 1041 C CA . SER A 1 128 ? -2.839 -6.461 20.669 1.00 80.50 128 SER A CA 1
ATOM 1042 C C . SER A 1 128 ? -3.030 -7.245 19.381 1.00 80.50 128 SER A C 1
ATOM 1044 O O . SER A 1 128 ? -2.658 -8.411 19.253 1.00 80.50 128 SER A O 1
ATOM 1046 N N . SER A 1 129 ? -3.634 -6.585 18.403 1.00 74.50 129 SER A N 1
ATOM 1047 C CA . SER A 1 129 ? -3.947 -7.173 17.107 1.00 74.50 129 SER A CA 1
ATOM 1048 C C . SER A 1 129 ? -3.457 -6.245 15.982 1.00 74.50 129 SER A C 1
ATOM 1050 O O . SER A 1 129 ? -4.082 -6.049 14.941 1.00 74.50 129 SER A O 1
ATOM 1052 N N . CYS A 1 130 ? -2.306 -5.603 16.206 1.00 66.75 130 CYS A N 1
ATOM 1053 C CA . CYS A 1 130 ? -1.795 -4.598 15.286 1.00 66.75 130 CYS A CA 1
ATOM 1054 C C . CYS A 1 130 ? -1.347 -5.201 13.945 1.00 66.75 130 CYS A C 1
ATOM 1056 O O . CYS A 1 130 ? -0.667 -6.223 13.886 1.00 66.75 130 CYS A O 1
ATOM 1058 N N . CYS A 1 131 ? -1.687 -4.513 12.856 1.00 61.19 131 CYS A N 1
ATOM 1059 C CA . CYS A 1 131 ? -1.153 -4.757 11.521 1.00 61.19 131 CYS A CA 1
ATOM 1060 C C . CYS A 1 131 ? -0.644 -3.424 10.972 1.00 61.19 131 CYS A C 1
ATOM 1062 O O . CYS A 1 131 ? -1.433 -2.607 10.492 1.00 61.19 131 CYS A O 1
ATOM 1064 N N . THR A 1 132 ? 0.664 -3.174 11.046 1.00 59.03 132 THR A N 1
ATOM 1065 C CA . THR A 1 132 ? 1.256 -2.033 10.339 1.00 59.03 132 THR A CA 1
ATOM 1066 C C . THR A 1 132 ? 1.461 -2.390 8.875 1.00 59.03 132 THR A C 1
ATOM 1068 O O . THR A 1 132 ? 1.861 -3.503 8.533 1.00 59.03 132 THR A O 1
ATOM 1071 N N . MET A 1 133 ? 1.161 -1.440 7.989 1.00 62.03 133 MET A N 1
ATOM 1072 C CA . MET A 1 133 ? 1.492 -1.590 6.575 1.00 62.03 133 MET A CA 1
ATOM 1073 C C . MET A 1 133 ? 2.898 -1.038 6.320 1.00 62.03 133 MET A C 1
ATOM 1075 O O . MET A 1 133 ? 3.294 -0.039 6.932 1.00 62.03 133 MET A O 1
ATOM 1079 N N . PRO A 1 134 ? 3.670 -1.671 5.427 1.00 61.25 134 PRO A N 1
ATOM 1080 C CA . PRO A 1 134 ? 5.047 -1.266 5.200 1.00 61.25 134 PRO A CA 1
ATOM 1081 C C . PRO A 1 134 ? 5.136 0.086 4.459 1.00 61.25 134 PRO A C 1
ATOM 1083 O O . PRO A 1 134 ? 4.349 0.388 3.563 1.00 61.25 134 PRO A O 1
ATOM 1086 N N . THR A 1 135 ? 6.133 0.899 4.829 1.00 63.78 135 THR A N 1
ATOM 1087 C CA . THR A 1 135 ? 6.375 2.313 4.427 1.00 63.78 135 THR A CA 1
ATOM 1088 C C . THR A 1 135 ? 6.490 2.551 2.930 1.00 63.78 135 THR A C 1
ATOM 1090 O O . THR A 1 135 ? 6.463 3.689 2.471 1.00 63.78 135 THR A O 1
ATOM 1093 N N . TRP A 1 136 ? 6.688 1.497 2.147 1.00 68.69 136 TRP A N 1
ATOM 1094 C CA . TRP A 1 136 ? 7.137 1.619 0.769 1.00 68.69 136 TRP A CA 1
ATOM 1095 C C . TRP A 1 136 ? 6.156 2.402 -0.115 1.00 68.69 136 TRP A C 1
ATOM 1097 O O . TRP A 1 136 ? 6.602 3.030 -1.069 1.00 68.69 136 TRP A O 1
ATOM 1107 N N . ILE A 1 137 ? 4.854 2.442 0.209 1.00 75.38 137 ILE A N 1
ATOM 1108 C CA . ILE A 1 137 ? 3.886 3.295 -0.504 1.00 75.38 137 ILE A CA 1
ATOM 1109 C C . ILE A 1 137 ? 4.190 4.780 -0.263 1.00 75.38 137 ILE A C 1
ATOM 1111 O O . ILE A 1 137 ? 4.186 5.561 -1.216 1.00 75.38 137 ILE A O 1
ATOM 1115 N N . ALA A 1 138 ? 4.512 5.172 0.974 1.00 75.50 138 ALA A N 1
ATOM 1116 C CA . ALA A 1 138 ? 4.936 6.536 1.289 1.00 75.50 138 ALA A CA 1
ATOM 1117 C C . ALA A 1 138 ? 6.246 6.878 0.557 1.00 75.50 138 ALA A C 1
ATOM 1119 O O . ALA A 1 138 ? 6.329 7.906 -0.117 1.00 75.50 138 ALA A O 1
ATOM 1120 N N . CYS A 1 139 ? 7.228 5.967 0.576 1.00 78.81 139 CYS A N 1
ATOM 1121 C CA . CYS A 1 139 ? 8.480 6.130 -0.170 1.00 78.81 139 CYS A CA 1
ATOM 1122 C C . CYS A 1 139 ? 8.239 6.273 -1.681 1.00 78.81 139 CYS A C 1
ATOM 1124 O O . CYS A 1 139 ? 8.816 7.153 -2.318 1.00 78.81 139 CYS A O 1
ATOM 1126 N N . PHE A 1 140 ? 7.367 5.441 -2.258 1.00 81.25 140 PHE A N 1
ATOM 1127 C CA . PHE A 1 140 ? 7.008 5.484 -3.674 1.00 81.25 140 PHE A CA 1
ATOM 1128 C C . PHE A 1 140 ? 6.380 6.826 -4.059 1.00 81.25 140 PHE A C 1
ATOM 1130 O O . PHE A 1 140 ? 6.733 7.400 -5.091 1.00 81.25 140 PHE A O 1
ATOM 1137 N N . LEU A 1 141 ? 5.493 7.368 -3.222 1.00 79.69 141 LEU A N 1
ATOM 1138 C CA . LEU A 1 141 ? 4.886 8.674 -3.461 1.00 79.69 141 LEU A CA 1
ATOM 1139 C C . LEU A 1 141 ? 5.888 9.820 -3.362 1.00 79.69 141 LEU A C 1
ATOM 1141 O O . LEU A 1 141 ? 5.894 10.689 -4.234 1.00 79.69 141 LEU A O 1
ATOM 1145 N N . CYS A 1 142 ? 6.750 9.813 -2.343 1.00 78.06 142 CYS A N 1
ATOM 1146 C CA . CYS A 1 142 ? 7.833 10.788 -2.227 1.00 78.06 142 CYS A CA 1
ATOM 1147 C C . CYS A 1 142 ? 8.758 10.720 -3.451 1.00 78.06 142 CYS A C 1
ATOM 1149 O O . CYS A 1 142 ? 9.033 11.748 -4.064 1.00 78.06 142 CYS A O 1
ATOM 1151 N N . GLY A 1 143 ? 9.160 9.519 -3.880 1.00 79.69 143 GLY A N 1
ATOM 1152 C CA . GLY A 1 143 ? 9.959 9.323 -5.092 1.00 79.69 143 GLY A CA 1
ATOM 1153 C C . GLY A 1 143 ? 9.266 9.849 -6.352 1.00 79.69 143 GLY A C 1
ATOM 1154 O O . GLY A 1 143 ? 9.880 10.548 -7.154 1.00 79.69 143 GLY A O 1
ATOM 1155 N N . SER A 1 144 ? 7.965 9.599 -6.494 1.00 82.81 144 SER A N 1
ATOM 1156 C CA . SER A 1 144 ? 7.170 10.098 -7.624 1.00 82.81 144 SER A CA 1
ATOM 1157 C C . SER A 1 144 ? 7.095 11.629 -7.648 1.00 82.81 144 SER A C 1
ATOM 1159 O O . SER A 1 144 ? 7.202 12.236 -8.711 1.00 82.81 144 SER A O 1
ATOM 1161 N N . ALA A 1 145 ? 6.984 12.269 -6.480 1.00 82.06 145 ALA A N 1
ATOM 1162 C CA . ALA A 1 145 ? 7.018 13.726 -6.352 1.00 82.06 145 ALA A CA 1
ATOM 1163 C C . ALA A 1 145 ? 8.408 14.325 -6.650 1.00 82.06 145 ALA A C 1
ATOM 1165 O O . ALA A 1 145 ? 8.507 15.443 -7.156 1.00 82.06 145 ALA A O 1
ATOM 1166 N N . LEU A 1 146 ? 9.487 13.588 -6.365 1.00 84.06 146 LEU A N 1
ATOM 1167 C CA . LEU A 1 146 ? 10.861 13.997 -6.676 1.00 84.06 146 LEU A CA 1
ATOM 1168 C C . LEU A 1 146 ? 11.224 13.825 -8.160 1.00 84.06 146 LEU A C 1
ATOM 1170 O O . LEU A 1 146 ? 12.122 14.513 -8.657 1.00 84.06 146 LEU A O 1
ATOM 1174 N N . HIS A 1 147 ? 10.514 12.947 -8.870 1.00 84.50 147 HIS A N 1
ATOM 1175 C CA . HIS A 1 147 ? 10.746 12.613 -10.274 1.00 84.50 147 HIS A CA 1
ATOM 1176 C C . HIS A 1 147 ? 9.472 12.797 -11.120 1.00 84.50 147 HIS A C 1
ATOM 1178 O O . HIS A 1 147 ? 8.951 11.818 -11.665 1.00 84.50 147 HIS A O 1
ATOM 1184 N N . PRO A 1 148 ? 8.971 14.041 -11.270 1.00 81.62 148 PRO A N 1
ATOM 1185 C CA . PRO A 1 148 ? 7.773 14.300 -12.061 1.00 81.62 148 PRO A CA 1
ATOM 1186 C C . PRO A 1 148 ? 7.935 13.783 -13.498 1.00 81.62 148 PRO A C 1
ATOM 1188 O O . PRO A 1 148 ? 9.020 13.828 -14.086 1.00 81.62 148 PRO A O 1
ATOM 1191 N N . GLY A 1 149 ? 6.854 13.230 -14.049 1.00 82.81 149 GLY A N 1
ATOM 1192 C CA . GLY A 1 149 ? 6.836 12.615 -15.379 1.00 82.81 149 GLY A CA 1
ATOM 1193 C C . GLY A 1 149 ? 7.460 11.213 -15.469 1.00 82.81 149 GLY A C 1
ATOM 1194 O O . GLY A 1 149 ? 7.403 10.602 -16.537 1.00 82.81 149 GLY A O 1
ATOM 1195 N N . LYS A 1 150 ? 8.032 10.666 -14.386 1.00 87.69 150 LYS A N 1
ATOM 1196 C CA . LYS A 1 150 ? 8.456 9.258 -14.319 1.00 87.69 150 LYS A CA 1
ATOM 1197 C C . LYS A 1 150 ? 7.350 8.421 -13.684 1.00 87.69 150 LYS A C 1
ATOM 1199 O O . LYS A 1 150 ? 6.971 8.645 -12.540 1.00 87.69 150 LYS A O 1
ATOM 1204 N N . TRP A 1 151 ? 6.838 7.452 -14.434 1.00 91.12 151 TRP A N 1
ATOM 1205 C CA . TRP A 1 151 ? 5.767 6.565 -13.982 1.00 91.12 151 TRP A CA 1
ATOM 1206 C C . TRP A 1 151 ? 5.926 5.156 -14.560 1.00 91.12 151 TRP A C 1
ATOM 1208 O O . TRP A 1 151 ? 6.947 4.848 -15.177 1.00 91.12 151 TRP A O 1
ATOM 1218 N N . VAL A 1 152 ? 4.925 4.298 -14.348 1.00 93.12 152 VAL A N 1
ATOM 1219 C CA . VAL A 1 152 ? 4.880 2.927 -14.870 1.00 93.12 152 VAL A CA 1
ATOM 1220 C C . VAL A 1 152 ? 5.132 2.923 -16.380 1.00 93.12 152 VAL A C 1
ATOM 1222 O O . VAL A 1 152 ? 4.437 3.589 -17.145 1.00 93.12 152 VAL A O 1
ATOM 1225 N N . THR A 1 153 ? 6.129 2.144 -16.795 1.00 93.69 153 THR A N 1
ATOM 1226 C CA . THR A 1 153 ? 6.477 1.881 -18.198 1.00 93.69 153 THR A CA 1
ATOM 1227 C C . THR A 1 153 ? 6.232 0.406 -18.518 1.00 93.69 153 THR A C 1
ATOM 1229 O O 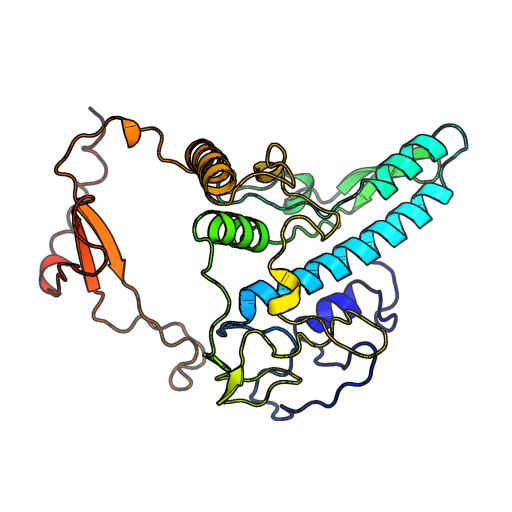. THR A 1 153 ? 6.184 -0.395 -17.584 1.00 93.69 153 THR A O 1
ATOM 1232 N N . PRO A 1 154 ? 6.051 0.021 -19.797 1.00 97.38 154 PRO A N 1
ATOM 1233 C CA . PRO A 1 154 ? 5.835 -1.375 -20.161 1.00 97.38 154 PRO A CA 1
ATOM 1234 C C . PRO A 1 154 ? 6.950 -2.297 -19.651 1.00 97.38 154 PRO A C 1
ATOM 1236 O O . PRO A 1 154 ? 8.135 -2.011 -19.828 1.00 97.38 154 PRO A O 1
ATOM 1239 N N . GLY A 1 155 ? 6.575 -3.423 -19.048 1.00 94.69 155 GLY A N 1
ATOM 1240 C CA . GLY A 1 155 ? 7.501 -4.401 -18.485 1.00 94.69 155 GLY A CA 1
ATOM 1241 C C . GLY A 1 155 ? 6.960 -5.825 -18.559 1.00 94.69 155 GLY A C 1
ATOM 1242 O O . GLY A 1 155 ? 5.765 -6.045 -18.726 1.00 94.69 155 GLY A O 1
ATOM 1243 N N . ASN A 1 156 ? 7.850 -6.810 -18.445 1.00 93.62 156 ASN A N 1
ATOM 1244 C CA . ASN A 1 156 ? 7.474 -8.220 -18.512 1.00 93.62 156 ASN A CA 1
ATOM 1245 C C . ASN A 1 156 ? 6.994 -8.745 -17.145 1.00 93.62 156 ASN A C 1
ATOM 1247 O O . ASN A 1 156 ? 7.731 -8.675 -16.161 1.00 93.62 156 ASN A O 1
ATOM 1251 N N . SER A 1 157 ? 5.803 -9.342 -17.098 1.00 91.12 157 SER A N 1
ATOM 1252 C CA . SER A 1 157 ? 5.310 -10.121 -15.960 1.00 91.12 157 SER A CA 1
ATOM 1253 C C . SER A 1 157 ? 5.830 -11.557 -16.034 1.00 91.12 157 SER A C 1
ATOM 1255 O O . SER A 1 157 ? 5.124 -12.475 -16.441 1.00 91.12 157 SER A O 1
ATOM 1257 N N . LYS A 1 158 ? 7.098 -11.771 -15.663 1.00 86.81 158 LYS A N 1
ATOM 1258 C CA . LYS A 1 158 ? 7.785 -13.066 -15.840 1.00 86.81 158 LYS A CA 1
ATOM 1259 C C . LYS A 1 158 ? 7.016 -14.254 -15.243 1.00 86.81 158 LYS A C 1
ATOM 1261 O O . LYS A 1 158 ? 6.909 -15.293 -15.888 1.00 86.81 158 LYS A O 1
ATOM 1266 N N . TYR A 1 159 ? 6.490 -14.100 -14.029 1.00 84.88 159 TYR A N 1
ATOM 1267 C CA . TYR A 1 159 ? 5.824 -15.185 -13.298 1.00 84.88 159 TYR A CA 1
ATOM 1268 C C . TYR A 1 159 ? 4.299 -15.172 -13.427 1.00 84.88 159 TYR A C 1
ATOM 1270 O O . TYR A 1 159 ? 3.667 -16.181 -13.120 1.00 84.88 159 TYR A O 1
ATOM 1278 N N . GLY A 1 160 ? 3.719 -14.070 -13.908 1.00 90.00 160 GLY A N 1
ATOM 1279 C CA . GLY A 1 160 ? 2.274 -13.874 -13.908 1.00 90.00 160 GLY A CA 1
ATOM 1280 C C . GLY A 1 160 ? 1.702 -13.626 -12.509 1.00 90.00 160 GLY A C 1
ATOM 1281 O O . GLY A 1 160 ? 2.421 -13.555 -11.512 1.00 90.00 160 GLY A O 1
ATOM 1282 N N . THR A 1 161 ? 0.385 -13.484 -12.458 1.00 92.50 161 THR A N 1
ATOM 1283 C CA . THR A 1 161 ? -0.444 -13.419 -11.246 1.00 92.50 161 THR A CA 1
ATOM 1284 C C . THR A 1 161 ? -1.690 -14.275 -11.481 1.00 92.50 161 THR A C 1
ATOM 1286 O O . THR A 1 161 ? -1.796 -14.948 -12.510 1.00 92.50 161 THR A O 1
ATOM 1289 N N . ARG A 1 162 ? -2.677 -14.230 -10.579 1.00 92.12 162 ARG A N 1
ATOM 1290 C CA . ARG A 1 162 ? -3.978 -14.873 -10.804 1.00 92.12 162 ARG A CA 1
ATOM 1291 C C . ARG A 1 162 ? -4.582 -14.514 -12.162 1.00 92.12 162 ARG A C 1
ATOM 1293 O O . ARG A 1 162 ? -5.106 -15.392 -12.836 1.00 92.12 162 ARG A O 1
ATOM 1300 N N . THR A 1 163 ? -4.531 -13.241 -12.549 1.00 92.69 163 THR A N 1
ATOM 1301 C CA . THR A 1 163 ? -5.227 -12.715 -13.737 1.00 92.69 163 THR A CA 1
ATOM 1302 C C . THR A 1 163 ? -4.295 -12.296 -14.865 1.00 92.69 163 THR A C 1
ATOM 1304 O O . THR A 1 163 ? -4.756 -12.040 -15.975 1.00 92.69 163 THR A O 1
ATOM 1307 N N . ILE A 1 164 ? -2.987 -12.255 -14.609 1.00 93.19 164 ILE A N 1
ATOM 1308 C CA . ILE A 1 164 ? -1.973 -11.871 -15.588 1.00 93.19 164 ILE A CA 1
ATOM 1309 C C . ILE A 1 164 ? -1.199 -13.128 -16.005 1.00 93.19 164 ILE A C 1
ATOM 1311 O O . ILE A 1 164 ? -0.544 -13.736 -15.154 1.00 93.19 164 ILE A O 1
ATOM 1315 N N . PRO A 1 165 ? -1.221 -13.528 -17.291 1.00 92.00 165 PRO A N 1
ATOM 1316 C CA . PRO A 1 165 ? -0.432 -14.658 -17.760 1.00 92.00 165 PRO A CA 1
ATOM 1317 C C . PRO A 1 165 ? 1.077 -14.461 -17.526 1.00 92.00 165 PRO A C 1
ATOM 1319 O O . PRO A 1 165 ? 1.586 -13.344 -17.644 1.00 92.00 165 PRO A O 1
ATOM 1322 N N . PRO A 1 166 ? 1.839 -15.538 -17.284 1.00 89.62 166 PRO A N 1
ATOM 1323 C CA . PRO A 1 166 ? 3.294 -15.469 -17.282 1.00 89.62 166 PRO A CA 1
ATOM 1324 C C . PRO A 1 166 ? 3.845 -14.993 -18.631 1.00 89.62 166 PRO A C 1
ATOM 1326 O O . PRO A 1 166 ? 3.364 -15.383 -19.694 1.00 89.62 166 PRO A O 1
ATOM 1329 N N . ASN A 1 167 ? 4.911 -14.203 -18.577 1.00 90.81 167 ASN A N 1
ATOM 1330 C CA . ASN A 1 167 ? 5.598 -13.582 -19.708 1.00 90.81 167 ASN A CA 1
ATOM 1331 C C . ASN A 1 167 ? 4.764 -12.576 -20.527 1.00 90.81 167 ASN A C 1
ATOM 1333 O O . ASN A 1 167 ? 5.137 -12.245 -21.655 1.00 90.81 167 ASN A O 1
ATOM 1337 N N . SER A 1 168 ? 3.642 -12.082 -19.992 1.00 93.75 168 SER A N 1
ATOM 1338 C CA . SER A 1 168 ? 2.880 -11.013 -20.638 1.00 93.75 168 SER A CA 1
ATOM 1339 C C . SER A 1 168 ? 3.513 -9.644 -20.389 1.00 93.75 168 SER A C 1
ATOM 1341 O O . SER A 1 168 ? 4.038 -9.374 -19.307 1.00 93.75 168 SER A O 1
ATOM 1343 N N . ILE A 1 169 ? 3.389 -8.738 -21.357 1.00 97.19 169 ILE A N 1
ATOM 1344 C CA . ILE A 1 169 ? 3.725 -7.329 -21.142 1.00 97.19 169 ILE A CA 1
ATOM 1345 C C . ILE A 1 169 ? 2.598 -6.665 -20.354 1.00 97.19 169 ILE A C 1
ATOM 1347 O O . ILE A 1 169 ? 1.432 -6.773 -20.725 1.00 97.19 169 ILE A O 1
ATOM 1351 N N . VAL A 1 170 ? 2.966 -5.990 -19.271 1.00 97.25 170 VAL A N 1
ATOM 1352 C CA . VAL A 1 170 ? 2.085 -5.172 -18.437 1.00 97.25 170 VAL A CA 1
ATOM 1353 C C . VAL A 1 170 ? 2.564 -3.727 -18.463 1.00 97.25 170 VAL A C 1
ATOM 1355 O O . VAL A 1 170 ? 3.755 -3.463 -18.630 1.00 97.25 170 VAL A O 1
ATOM 1358 N N . ASP A 1 171 ? 1.647 -2.783 -18.314 1.00 97.06 171 ASP A N 1
ATOM 1359 C CA . ASP A 1 171 ? 1.905 -1.358 -18.487 1.00 97.06 171 ASP A CA 1
ATOM 1360 C C . ASP A 1 171 ? 0.975 -0.480 -17.633 1.00 97.06 171 ASP A C 1
ATOM 1362 O O . ASP A 1 171 ? 0.255 -0.942 -16.748 1.00 97.06 171 ASP A O 1
ATOM 1366 N N . ILE A 1 172 ? 0.991 0.825 -17.908 1.00 95.88 172 ILE A N 1
ATOM 1367 C CA . ILE A 1 172 ? 0.207 1.817 -17.177 1.00 95.88 172 ILE A CA 1
ATOM 1368 C C . ILE A 1 172 ? -1.320 1.580 -17.226 1.00 95.88 172 ILE A C 1
ATOM 1370 O O . ILE A 1 172 ? -2.026 2.004 -16.308 1.00 95.88 172 ILE A O 1
ATOM 1374 N N . ASN A 1 173 ? -1.824 0.897 -18.257 1.00 96.81 173 ASN A N 1
ATOM 1375 C CA . ASN A 1 173 ? -3.249 0.652 -18.497 1.00 96.81 173 ASN A CA 1
ATOM 1376 C C . ASN A 1 173 ? -3.686 -0.763 -18.107 1.00 96.81 173 ASN A C 1
ATOM 1378 O O . ASN A 1 173 ? -4.857 -1.094 -18.260 1.00 96.81 173 ASN A O 1
ATOM 1382 N N . THR A 1 174 ? -2.767 -1.599 -17.627 1.00 96.75 174 THR A N 1
ATOM 1383 C CA . THR A 1 174 ? -3.104 -2.945 -17.161 1.00 96.75 174 THR A CA 1
ATOM 1384 C C . THR A 1 174 ? -4.004 -2.873 -15.927 1.00 96.75 174 THR A C 1
ATOM 1386 O O . THR A 1 174 ? -3.719 -2.121 -14.990 1.00 96.75 174 THR A O 1
ATOM 1389 N N . ASP A 1 175 ? -5.073 -3.670 -15.932 1.00 95.56 175 ASP A N 1
ATOM 1390 C CA . ASP A 1 175 ? -6.030 -3.758 -14.830 1.00 95.56 175 ASP A CA 1
ATOM 1391 C C . ASP A 1 175 ? -5.364 -4.273 -13.548 1.00 95.56 175 ASP A C 1
ATOM 1393 O O . ASP A 1 175 ? -4.729 -5.331 -13.518 1.00 95.56 175 ASP A O 1
ATOM 1397 N N . LEU A 1 176 ? -5.561 -3.540 -12.456 1.00 95.44 176 LEU A N 1
ATOM 1398 C CA . LEU A 1 176 ? -5.098 -3.888 -11.116 1.00 95.44 176 LEU A CA 1
ATOM 1399 C C . LEU A 1 176 ? -6.178 -4.703 -10.396 1.00 95.44 176 LEU A C 1
ATOM 1401 O O . LEU A 1 176 ? -6.774 -4.268 -9.413 1.00 95.44 176 LEU A O 1
ATOM 1405 N N . VAL A 1 177 ? -6.466 -5.889 -10.927 1.00 94.50 177 VAL A N 1
ATOM 1406 C CA . VAL A 1 177 ? -7.467 -6.812 -10.370 1.00 94.50 177 VAL A CA 1
ATOM 1407 C C . VAL A 1 177 ? -7.044 -7.271 -8.961 1.00 94.50 177 VAL A C 1
ATOM 1409 O O . VAL A 1 177 ? -5.882 -7.633 -8.795 1.00 94.50 177 VAL A O 1
ATOM 1412 N N . PRO A 1 178 ? -7.946 -7.329 -7.960 1.00 94.12 178 PRO A N 1
ATOM 1413 C CA . PRO A 1 178 ? -9.405 -7.216 -8.063 1.00 94.12 178 PRO A CA 1
ATOM 1414 C C . PRO A 1 178 ? -9.966 -5.839 -7.678 1.00 94.12 178 PRO A C 1
ATOM 1416 O O . PRO A 1 178 ? -11.129 -5.724 -7.297 1.00 94.12 178 PRO A O 1
ATOM 1419 N N . PHE A 1 179 ? -9.165 -4.777 -7.751 1.00 93.81 179 PHE A N 1
ATOM 1420 C CA . PHE A 1 179 ? -9.556 -3.477 -7.213 1.00 93.81 179 PHE A CA 1
ATOM 1421 C C . PHE A 1 179 ? -10.416 -2.689 -8.201 1.00 93.81 179 PHE A C 1
ATOM 1423 O O . PHE A 1 179 ? -9.909 -2.109 -9.162 1.00 93.81 179 PHE A O 1
ATOM 1430 N N . TRP A 1 180 ? -11.724 -2.637 -7.964 1.00 91.81 180 TRP A N 1
ATOM 1431 C CA . TRP A 1 180 ? -12.651 -1.847 -8.775 1.00 91.81 180 TRP A CA 1
ATOM 1432 C C . TRP A 1 180 ? -12.486 -0.343 -8.552 1.00 91.81 180 TRP A C 1
ATOM 1434 O O . TRP A 1 180 ? -12.350 0.125 -7.423 1.00 91.81 180 TRP A O 1
ATOM 1444 N N . ASN A 1 181 ? -12.552 0.414 -9.646 1.00 88.19 181 ASN A N 1
ATOM 1445 C CA . ASN A 1 181 ? -12.641 1.878 -9.643 1.00 88.19 181 ASN A CA 1
ATOM 1446 C C . ASN A 1 181 ? -14.058 2.363 -10.007 1.00 88.19 181 ASN A C 1
ATOM 1448 O O . ASN A 1 181 ? -14.486 3.448 -9.628 1.00 88.19 181 ASN A O 1
ATOM 1452 N N . SER A 1 182 ? -14.812 1.554 -10.750 1.00 88.25 182 SER A N 1
ATOM 1453 C CA . SER A 1 182 ? -16.217 1.808 -11.072 1.00 88.25 182 SER A CA 1
ATOM 1454 C C . SER A 1 182 ? -16.991 0.494 -11.119 1.00 88.25 182 SER A C 1
ATOM 1456 O O . SER A 1 182 ? -16.402 -0.572 -10.994 1.00 88.25 182 SER A O 1
ATOM 1458 N N . TYR A 1 183 ? -18.295 0.553 -11.392 1.00 86.44 183 TYR A N 1
ATOM 1459 C CA . TYR A 1 183 ? -19.119 -0.640 -11.623 1.00 86.44 183 TYR A CA 1
ATOM 1460 C C . TYR A 1 183 ? -18.669 -1.511 -12.810 1.00 86.44 183 TYR A C 1
ATOM 1462 O O . TYR A 1 183 ? -19.174 -2.615 -12.970 1.00 86.44 183 TYR A O 1
ATOM 1470 N N . THR A 1 184 ? -17.792 -1.004 -13.686 1.00 89.00 184 THR A N 1
ATOM 1471 C CA . THR A 1 184 ? -17.419 -1.687 -14.941 1.00 89.00 184 THR A CA 1
ATOM 1472 C C . THR A 1 184 ? -15.918 -1.737 -15.208 1.00 89.00 184 THR A C 1
ATOM 1474 O O . THR A 1 184 ? -15.504 -2.357 -16.182 1.00 89.00 184 THR A O 1
ATOM 1477 N N . THR A 1 185 ? -15.092 -1.104 -14.369 1.00 91.69 185 THR A N 1
ATOM 1478 C CA . THR A 1 185 ? -13.648 -0.976 -14.615 1.00 91.69 185 THR A CA 1
ATOM 1479 C C . THR A 1 185 ? -12.830 -1.155 -13.344 1.00 91.69 185 THR A C 1
ATOM 1481 O O . THR A 1 185 ? -13.183 -0.616 -12.288 1.00 91.69 185 THR A O 1
ATOM 1484 N N . TYR A 1 186 ? -11.679 -1.807 -13.477 1.00 93.56 186 TYR A N 1
ATOM 1485 C CA . TYR A 1 186 ? -10.664 -1.870 -12.431 1.00 93.56 186 TYR A CA 1
ATOM 1486 C C . TYR A 1 186 ? -9.836 -0.581 -12.364 1.00 93.56 186 TYR A C 1
ATOM 1488 O O . TYR A 1 186 ? -9.839 0.250 -13.278 1.00 93.56 186 TYR A O 1
ATOM 1496 N N . TRP A 1 187 ? -9.138 -0.390 -11.247 1.00 93.88 187 TRP A N 1
ATOM 1497 C CA . TRP A 1 187 ? -8.058 0.583 -11.161 1.00 93.88 187 TRP A CA 1
ATOM 1498 C C . TRP A 1 187 ? -6.952 0.226 -12.151 1.00 93.88 187 TRP A C 1
ATOM 1500 O O . TRP A 1 187 ? -6.646 -0.942 -12.372 1.00 93.88 187 TRP A O 1
ATOM 1510 N N . THR A 1 188 ? -6.306 1.250 -12.693 1.00 95.50 188 THR A N 1
ATOM 1511 C CA . THR A 1 188 ? -5.076 1.121 -13.477 1.00 95.50 188 THR A CA 1
ATOM 1512 C C . THR A 1 188 ? -4.019 2.044 -12.894 1.00 95.50 188 THR A C 1
ATOM 1514 O O . THR A 1 188 ? -4.322 2.995 -12.163 1.00 95.50 188 THR A O 1
ATOM 1517 N N . SER A 1 189 ? -2.758 1.811 -13.249 1.00 94.06 189 SER A N 1
ATOM 1518 C CA . SER A 1 189 ? -1.664 2.683 -12.819 1.00 94.06 189 SER A CA 1
ATOM 1519 C C . SER A 1 189 ? -1.848 4.129 -13.300 1.00 94.06 189 SER A C 1
ATOM 1521 O O . SER A 1 189 ? -1.393 5.048 -12.621 1.00 94.06 189 SER A O 1
ATOM 1523 N N . ALA A 1 190 ? -2.531 4.359 -14.429 1.00 91.81 190 ALA A N 1
ATOM 1524 C CA . ALA A 1 190 ? -2.850 5.699 -14.933 1.00 91.81 190 ALA A CA 1
ATOM 1525 C C . ALA A 1 190 ? -3.720 6.500 -13.947 1.00 91.81 190 ALA A C 1
ATOM 1527 O O . ALA A 1 190 ? -3.454 7.678 -13.693 1.00 91.81 190 ALA A O 1
ATOM 1528 N N . GLY A 1 191 ? -4.718 5.843 -13.345 1.00 87.50 191 GLY A N 1
ATOM 1529 C CA . GLY A 1 191 ? -5.636 6.453 -12.378 1.00 87.50 191 GLY A CA 1
ATOM 1530 C C . GLY A 1 191 ? -5.008 6.754 -11.014 1.00 87.50 191 GLY A C 1
ATOM 1531 O O . GLY A 1 191 ? -5.591 7.485 -10.221 1.00 87.50 191 GLY A O 1
ATOM 1532 N N . LEU A 1 192 ? -3.809 6.231 -10.742 1.00 86.94 192 LEU A N 1
ATOM 1533 C CA . LEU A 1 192 ? -3.126 6.337 -9.448 1.00 86.94 192 LEU A CA 1
ATOM 1534 C C . LEU A 1 192 ? -1.996 7.378 -9.435 1.00 86.94 192 LEU A C 1
ATOM 1536 O O . LEU A 1 192 ? -1.212 7.430 -8.491 1.00 86.94 192 LEU A O 1
ATOM 1540 N N . THR A 1 193 ? -1.886 8.210 -10.467 1.00 77.12 193 THR A N 1
ATOM 1541 C CA . THR A 1 193 ? -0.834 9.238 -10.579 1.00 77.12 193 THR A CA 1
ATOM 1542 C C . THR A 1 193 ? -1.045 10.412 -9.624 1.00 77.12 193 THR A C 1
ATOM 1544 O O . THR A 1 193 ? -0.085 11.008 -9.139 1.00 77.12 193 THR A O 1
ATOM 1547 N N . GLN A 1 194 ? -2.297 10.748 -9.310 1.00 66.62 194 GLN A N 1
ATOM 1548 C CA . GLN A 1 194 ? -2.603 11.928 -8.511 1.00 66.62 194 GLN A CA 1
ATOM 1549 C C . GLN A 1 194 ? -2.569 11.603 -7.017 1.00 66.62 194 GLN A C 1
ATOM 1551 O O . GLN A 1 194 ? -3.445 10.935 -6.474 1.00 66.62 194 GLN A O 1
ATOM 1556 N N . VAL A 1 195 ? -1.559 12.127 -6.325 1.00 57.62 195 VAL A N 1
ATOM 1557 C CA . VAL A 1 195 ? -1.462 12.093 -4.853 1.00 57.62 195 VAL A CA 1
ATOM 1558 C C . VAL A 1 195 ? -2.561 12.946 -4.198 1.00 57.62 195 VAL A C 1
ATOM 1560 O O . VAL A 1 195 ? -2.886 12.766 -3.032 1.00 57.62 195 VAL A O 1
ATOM 1563 N N . HIS A 1 196 ? -3.158 13.871 -4.953 1.00 50.72 196 HIS A N 1
ATOM 1564 C CA . HIS A 1 196 ? -4.000 14.943 -4.418 1.00 50.72 196 HIS A CA 1
ATOM 1565 C C . HIS A 1 196 ? -5.498 14.610 -4.340 1.00 50.72 196 HIS A C 1
ATOM 1567 O O . HIS A 1 196 ? -6.210 15.272 -3.590 1.00 50.72 196 HIS A O 1
ATOM 1573 N N . ASN A 1 197 ? -5.972 13.590 -5.066 1.00 55.28 197 ASN A N 1
ATOM 1574 C CA . ASN A 1 197 ? -7.407 13.331 -5.256 1.00 55.28 197 ASN A CA 1
ATOM 1575 C C . ASN A 1 197 ? -7.922 12.044 -4.596 1.00 55.28 197 ASN A C 1
ATOM 1577 O O . ASN A 1 197 ? -9.086 11.694 -4.756 1.00 55.28 197 ASN A O 1
ATOM 1581 N N . THR A 1 198 ? -7.088 11.348 -3.825 1.00 55.81 198 THR A N 1
ATOM 1582 C CA . THR A 1 198 ? -7.450 10.064 -3.206 1.00 55.81 198 THR A CA 1
ATOM 1583 C C . THR A 1 198 ? -7.984 10.187 -1.772 1.00 55.81 198 THR A C 1
ATOM 1585 O O . THR A 1 198 ? -8.218 9.175 -1.128 1.00 55.81 198 THR A O 1
ATOM 1588 N N . GLY A 1 199 ? -8.187 11.400 -1.239 1.00 63.38 199 GLY A N 1
ATOM 1589 C CA . GLY A 1 199 ? -8.810 11.604 0.085 1.00 63.38 199 GLY A CA 1
ATOM 1590 C C . GLY A 1 199 ? -7.929 11.273 1.305 1.00 63.38 199 GLY A C 1
ATOM 1591 O O . GLY A 1 199 ? -8.397 11.344 2.446 1.00 63.38 199 GLY A O 1
ATOM 1592 N N . TYR A 1 200 ? -6.649 10.962 1.083 1.00 68.94 200 TYR A N 1
ATOM 1593 C CA . TYR A 1 200 ? -5.632 10.770 2.119 1.00 68.94 200 TYR A CA 1
ATOM 1594 C C . TYR A 1 200 ? -4.336 11.495 1.720 1.00 68.94 200 TYR A C 1
ATOM 1596 O O . TYR A 1 200 ? -4.047 11.672 0.534 1.00 68.94 200 TYR A O 1
ATOM 1604 N N . LYS A 1 201 ? -3.565 11.942 2.714 1.00 75.50 201 LYS A N 1
ATOM 1605 C CA . LYS A 1 201 ? -2.251 12.571 2.536 1.00 75.50 201 LYS A CA 1
ATOM 1606 C C . LYS A 1 201 ? -1.298 12.030 3.592 1.00 75.50 201 LYS A C 1
ATOM 1608 O O . LYS A 1 201 ? -1.683 11.928 4.753 1.00 75.50 201 LYS A O 1
ATOM 1613 N N . TYR A 1 202 ? -0.061 11.750 3.197 1.00 80.94 202 TYR A N 1
ATOM 1614 C CA . TYR A 1 202 ? 1.002 11.499 4.166 1.00 80.94 202 TYR A CA 1
ATOM 1615 C C . TYR A 1 202 ? 1.498 12.824 4.778 1.00 80.94 202 TYR A C 1
ATOM 1617 O O . TYR A 1 202 ? 1.401 13.867 4.113 1.00 80.94 202 TYR A O 1
ATOM 1625 N N . PRO A 1 203 ? 2.009 12.826 6.025 1.00 84.25 203 PRO A N 1
ATOM 1626 C CA . PRO A 1 203 ? 2.457 14.039 6.716 1.00 84.25 203 PRO A CA 1
ATOM 1627 C C . PRO A 1 203 ? 3.477 14.877 5.933 1.00 84.25 203 PRO A C 1
ATOM 1629 O O . PRO A 1 203 ? 3.463 16.106 6.014 1.00 84.25 203 PRO A O 1
ATOM 1632 N N . GLU A 1 204 ? 4.316 14.251 5.112 1.00 83.19 204 GLU A N 1
ATOM 1633 C CA . GLU A 1 204 ? 5.320 14.906 4.267 1.00 83.19 204 GLU A CA 1
ATOM 1634 C C . GLU A 1 204 ? 4.658 15.829 3.224 1.00 83.19 204 GLU A C 1
ATOM 1636 O O . GLU A 1 204 ? 5.190 16.890 2.872 1.00 83.19 204 GLU A O 1
ATOM 1641 N N . PHE A 1 205 ? 3.435 15.486 2.804 1.00 83.38 205 PHE A N 1
ATOM 1642 C CA . PHE A 1 205 ? 2.615 16.224 1.843 1.00 83.38 205 PHE A CA 1
ATOM 1643 C C . PHE A 1 205 ? 1.662 17.235 2.499 1.00 83.38 205 PHE A C 1
ATOM 1645 O O . PHE A 1 205 ? 0.896 17.889 1.786 1.00 83.38 205 PHE A O 1
ATOM 1652 N N . LYS A 1 206 ? 1.683 17.402 3.831 1.00 84.31 206 LYS A N 1
ATOM 1653 C CA . LYS A 1 206 ? 0.748 18.299 4.541 1.00 84.31 206 LYS A CA 1
ATOM 1654 C C . LYS A 1 206 ? 0.806 19.748 4.034 1.00 84.31 206 LYS A C 1
ATOM 1656 O O . LYS A 1 206 ? -0.233 20.375 3.868 1.00 84.31 206 LYS A O 1
ATOM 1661 N N . ASP A 1 207 ? 2.007 20.230 3.700 1.00 83.81 207 ASP A N 1
ATOM 1662 C CA . ASP A 1 207 ? 2.242 21.599 3.206 1.00 83.81 207 ASP A CA 1
ATOM 1663 C C . ASP A 1 207 ? 2.225 21.697 1.670 1.00 83.81 207 ASP A C 1
ATOM 1665 O O . ASP A 1 207 ? 2.577 22.737 1.105 1.00 83.81 207 ASP A O 1
ATOM 1669 N N . VAL A 1 208 ? 1.867 20.610 0.979 1.00 82.81 208 VAL A N 1
ATOM 1670 C CA . VAL A 1 208 ? 1.703 20.595 -0.477 1.00 82.81 208 VAL A CA 1
ATOM 1671 C C . VAL A 1 208 ? 0.279 21.032 -0.820 1.00 82.81 208 VAL A C 1
ATOM 1673 O O . VAL A 1 208 ? -0.711 20.353 -0.502 1.00 82.81 208 VAL A O 1
ATOM 1676 N N . GLY A 1 209 ? 0.189 22.192 -1.465 1.00 80.50 209 GLY A N 1
ATOM 1677 C CA . GLY A 1 209 ? -1.048 22.771 -1.968 1.00 80.50 209 GLY A CA 1
ATOM 1678 C C . GLY A 1 209 ? -1.511 22.082 -3.248 1.00 80.50 209 GLY A C 1
ATOM 1679 O O . GLY A 1 209 ? -0.705 21.635 -4.056 1.00 80.50 209 GLY A O 1
ATOM 1680 N N . ILE A 1 210 ? -2.828 22.025 -3.459 1.00 75.38 210 ILE A N 1
ATOM 1681 C CA . ILE A 1 210 ? -3.428 21.427 -4.668 1.00 75.38 210 ILE A CA 1
ATOM 1682 C C . ILE A 1 210 ? -3.103 22.201 -5.960 1.00 75.38 210 ILE A C 1
ATOM 1684 O O . ILE A 1 210 ? -3.270 21.664 -7.048 1.00 75.38 210 ILE A O 1
ATOM 1688 N N . TYR A 1 211 ? -2.651 23.453 -5.833 1.00 81.94 211 TYR A N 1
ATOM 1689 C CA . TYR A 1 211 ? -2.261 24.332 -6.940 1.00 81.94 211 TYR A CA 1
ATOM 1690 C C . TYR A 1 211 ? -0.746 24.575 -7.001 1.00 81.94 211 TYR A C 1
ATOM 1692 O O . TYR A 1 211 ? -0.294 25.432 -7.760 1.00 81.94 211 TYR A O 1
ATOM 1700 N N . ASP A 1 212 ? 0.043 23.868 -6.185 1.00 83.81 212 ASP A N 1
ATOM 1701 C CA . ASP A 1 212 ? 1.497 23.977 -6.243 1.00 83.81 212 ASP A CA 1
ATOM 1702 C C . ASP A 1 212 ? 2.002 23.453 -7.594 1.00 83.81 212 ASP A C 1
ATOM 1704 O O . ASP A 1 212 ? 1.533 22.438 -8.108 1.00 83.81 212 ASP A O 1
ATOM 1708 N N . THR A 1 213 ? 2.988 24.137 -8.172 1.00 87.62 213 THR A N 1
ATOM 1709 C CA . THR A 1 213 ? 3.663 23.650 -9.380 1.00 87.62 213 THR A CA 1
ATOM 1710 C C . THR A 1 213 ? 4.505 22.417 -9.055 1.00 87.62 213 THR A C 1
ATOM 1712 O O . THR A 1 213 ? 5.005 22.287 -7.939 1.00 87.62 213 THR A O 1
ATOM 1715 N N . GLU A 1 214 ? 4.749 21.540 -10.034 1.00 84.56 214 GLU A N 1
ATOM 1716 C CA . GLU A 1 214 ? 5.595 20.346 -9.841 1.00 84.56 214 GLU A CA 1
ATOM 1717 C C . GLU A 1 214 ? 6.973 20.686 -9.249 1.00 84.56 214 GLU A C 1
ATOM 1719 O O . GLU A 1 214 ? 7.479 19.968 -8.389 1.00 84.56 214 GLU A O 1
ATOM 1724 N N . ALA A 1 215 ? 7.558 21.818 -9.656 1.00 86.50 215 ALA A N 1
ATOM 1725 C CA . ALA A 1 215 ? 8.822 22.304 -9.113 1.00 86.50 215 ALA A CA 1
ATOM 1726 C C . ALA A 1 215 ? 8.719 22.643 -7.616 1.00 86.50 215 ALA A C 1
ATOM 1728 O O . ALA A 1 215 ? 9.593 22.263 -6.840 1.00 86.50 215 ALA A O 1
ATOM 1729 N N . LEU A 1 216 ? 7.642 23.316 -7.199 1.00 86.69 216 LEU A N 1
ATOM 1730 C CA . LEU A 1 216 ? 7.415 23.656 -5.796 1.00 86.69 216 LEU A CA 1
ATOM 1731 C C . LEU A 1 216 ? 7.131 22.409 -4.952 1.00 86.69 216 LEU A C 1
ATOM 1733 O O . LEU A 1 216 ? 7.656 22.292 -3.844 1.00 86.69 216 LEU A O 1
ATOM 1737 N N . VAL A 1 217 ? 6.354 21.458 -5.482 1.00 86.81 217 VAL A N 1
ATOM 1738 C CA . VAL A 1 217 ? 6.124 20.158 -4.836 1.00 86.81 217 VAL A CA 1
ATOM 1739 C C . VAL A 1 217 ? 7.451 19.431 -4.634 1.00 86.81 217 VAL A C 1
ATOM 1741 O O . VAL A 1 217 ? 7.755 19.020 -3.515 1.00 86.81 217 VAL A O 1
ATOM 1744 N N . ARG A 1 218 ? 8.277 19.332 -5.682 1.00 87.06 218 ARG A N 1
ATOM 1745 C CA . ARG A 1 218 ? 9.591 18.686 -5.617 1.00 87.06 218 ARG A CA 1
ATOM 1746 C C . ARG A 1 218 ? 10.486 19.314 -4.553 1.00 87.06 218 ARG A C 1
ATOM 1748 O O . ARG A 1 218 ? 11.066 18.574 -3.767 1.00 87.06 218 ARG A O 1
ATOM 1755 N N . THR A 1 219 ? 10.583 20.644 -4.500 1.00 88.69 219 THR A N 1
ATOM 1756 C CA . THR A 1 219 ? 11.385 21.340 -3.481 1.00 88.69 219 THR A CA 1
ATOM 1757 C C . THR A 1 219 ? 10.892 21.025 -2.073 1.00 88.69 219 THR A C 1
ATOM 1759 O O . THR A 1 219 ? 11.679 20.581 -1.242 1.00 88.69 219 THR A O 1
ATOM 1762 N N . LYS A 1 220 ? 9.582 21.158 -1.821 1.00 89.56 220 LYS A N 1
ATOM 1763 C CA . LYS A 1 220 ? 8.992 20.875 -0.505 1.00 89.56 220 LYS A CA 1
ATOM 1764 C C . LYS A 1 220 ? 9.240 19.432 -0.066 1.00 89.56 220 LYS A C 1
ATOM 1766 O O . LYS A 1 220 ? 9.584 19.197 1.087 1.00 89.56 220 LYS A O 1
ATOM 1771 N N . ILE A 1 221 ? 9.056 18.460 -0.958 1.00 88.94 221 ILE A N 1
ATOM 1772 C CA . ILE A 1 221 ? 9.271 17.045 -0.627 1.00 88.94 221 ILE A CA 1
ATOM 1773 C C . ILE A 1 221 ? 10.758 16.747 -0.422 1.00 88.94 221 ILE A C 1
ATOM 1775 O O . ILE A 1 221 ? 11.096 16.036 0.520 1.00 88.94 221 ILE A O 1
ATOM 1779 N N . LEU A 1 222 ? 11.650 17.329 -1.227 1.00 87.25 222 LEU A N 1
ATOM 1780 C CA . LEU A 1 222 ? 13.095 17.159 -1.061 1.00 87.25 222 LEU A CA 1
ATOM 1781 C C . LEU A 1 222 ? 13.581 17.685 0.293 1.00 87.25 222 LEU A C 1
ATOM 1783 O O . LEU A 1 222 ? 14.357 17.011 0.963 1.00 87.25 222 LEU A O 1
ATOM 1787 N N . GLU A 1 223 ? 13.099 18.853 0.720 1.00 88.44 223 GLU A N 1
ATOM 1788 C CA . GLU A 1 223 ? 13.409 19.412 2.040 1.00 88.44 223 GLU A CA 1
ATOM 1789 C C . GLU A 1 223 ? 12.968 18.476 3.171 1.00 88.44 223 GLU A C 1
ATOM 1791 O O . GLU A 1 223 ? 13.755 18.216 4.079 1.00 88.44 223 GLU A O 1
ATOM 1796 N N . LYS A 1 224 ? 11.754 17.904 3.096 1.00 89.25 224 LYS A N 1
ATOM 1797 C CA . LYS A 1 224 ? 11.291 16.911 4.083 1.00 89.25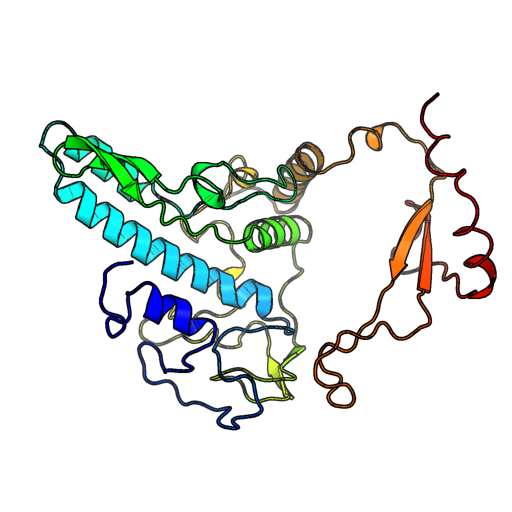 224 LYS A CA 1
ATOM 1798 C C . LYS A 1 224 ? 12.146 15.647 4.080 1.00 89.25 224 LYS A C 1
ATOM 1800 O O . LYS A 1 224 ? 12.571 15.211 5.143 1.00 89.25 224 LYS A O 1
ATOM 1805 N N . VAL A 1 225 ? 12.404 15.067 2.907 1.00 87.75 225 VAL A N 1
ATOM 1806 C CA . VAL A 1 225 ? 13.206 13.840 2.774 1.00 87.75 225 VAL A CA 1
ATOM 1807 C C . VAL A 1 225 ? 14.609 14.054 3.338 1.00 87.75 225 VAL A C 1
ATOM 1809 O O . VAL A 1 225 ? 15.090 13.217 4.095 1.00 87.75 225 VAL A O 1
ATOM 1812 N N . ASN A 1 226 ? 15.239 15.192 3.045 1.00 86.69 226 ASN A N 1
ATOM 1813 C CA . ASN A 1 226 ? 16.550 15.528 3.596 1.00 86.69 226 ASN A CA 1
ATOM 1814 C C . ASN A 1 226 ? 16.506 15.790 5.106 1.00 86.69 226 ASN A C 1
ATOM 1816 O O . ASN A 1 226 ? 17.452 15.445 5.801 1.00 86.69 226 ASN A O 1
ATOM 1820 N N . ALA A 1 227 ? 15.430 16.373 5.635 1.00 87.56 227 ALA A N 1
ATOM 1821 C CA . ALA A 1 227 ? 15.290 16.567 7.075 1.00 87.56 227 ALA A CA 1
ATOM 1822 C C . ALA A 1 227 ? 15.098 15.241 7.837 1.00 87.56 227 ALA A C 1
ATOM 1824 O O . ALA A 1 227 ? 15.562 15.125 8.967 1.00 87.56 227 ALA A O 1
ATOM 1825 N N . LEU A 1 228 ? 14.418 14.261 7.233 1.00 87.44 228 LEU A N 1
ATOM 1826 C CA . LEU A 1 228 ? 14.107 12.969 7.860 1.00 87.44 228 LEU A CA 1
ATOM 1827 C C . LEU A 1 228 ? 15.218 11.928 7.687 1.00 87.44 228 LEU A C 1
ATOM 1829 O O . LEU A 1 228 ? 15.543 11.211 8.629 1.00 87.44 228 LEU A O 1
ATOM 1833 N N . TYR A 1 229 ? 15.777 11.835 6.480 1.00 87.56 229 TYR A N 1
ATOM 1834 C CA . TYR A 1 229 ? 16.683 10.755 6.067 1.00 87.56 229 TYR A CA 1
ATOM 1835 C C . TYR A 1 229 ? 17.997 11.275 5.485 1.00 87.56 229 TYR A C 1
ATOM 1837 O O . TYR A 1 229 ? 18.873 10.490 5.114 1.00 87.56 229 TYR A O 1
ATOM 1845 N N . GLY A 1 230 ? 18.132 12.596 5.356 1.00 81.69 230 GLY A N 1
ATOM 1846 C CA . GLY A 1 230 ? 19.367 13.201 4.905 1.00 81.69 230 GLY A CA 1
ATOM 1847 C C . GLY A 1 230 ? 20.454 13.001 5.962 1.00 81.69 230 GLY A C 1
ATOM 1848 O O . GLY A 1 230 ? 20.218 13.230 7.149 1.00 81.69 230 GLY A O 1
ATOM 1849 N N . PRO A 1 231 ? 21.657 12.580 5.566 1.00 72.50 231 PRO A N 1
ATOM 1850 C CA . PRO A 1 231 ? 22.776 12.472 6.492 1.00 72.50 231 PRO A CA 1
ATOM 1851 C C . PRO A 1 231 ? 23.130 13.847 7.080 1.00 72.50 231 PRO A C 1
ATOM 1853 O O . PRO A 1 231 ? 23.462 14.787 6.354 1.00 72.50 231 PRO A O 1
ATOM 1856 N N . SER A 1 232 ? 23.096 13.944 8.410 1.00 59.97 232 SER A N 1
ATOM 1857 C CA . SER A 1 232 ? 23.351 15.159 9.198 1.00 59.97 232 SER A CA 1
ATOM 1858 C C . SER A 1 232 ? 24.739 15.776 8.965 1.00 59.97 232 SER A C 1
ATOM 1860 O O . SER A 1 232 ? 24.911 16.979 9.140 1.00 59.97 232 SER A O 1
ATOM 1862 N N . GLU A 1 233 ? 25.714 14.982 8.517 1.00 55.94 233 GLU A N 1
ATOM 1863 C CA . GLU A 1 233 ? 27.109 15.398 8.292 1.00 55.94 233 GLU A CA 1
ATOM 1864 C C . GLU A 1 233 ? 27.417 15.778 6.831 1.00 55.94 233 GLU A C 1
ATOM 1866 O O . GLU A 1 233 ? 28.442 16.388 6.534 1.00 55.94 233 GLU A O 1
ATOM 1871 N N . LEU A 1 234 ? 26.527 15.457 5.890 1.00 51.84 234 LEU A N 1
ATOM 1872 C CA . LEU A 1 234 ? 26.836 15.475 4.453 1.00 51.84 234 LEU A CA 1
ATOM 1873 C C . LEU A 1 234 ? 26.634 16.842 3.792 1.00 51.84 234 LEU A C 1
ATOM 1875 O O . LEU A 1 234 ? 27.171 17.085 2.714 1.00 51.84 234 LEU A O 1
ATOM 1879 N N . LEU A 1 235 ? 25.873 17.730 4.438 1.00 51.34 235 LEU A N 1
ATOM 1880 C CA . LEU A 1 235 ? 25.658 19.112 3.995 1.00 51.34 235 LEU A CA 1
ATOM 1881 C C . LEU A 1 235 ? 26.888 20.011 4.237 1.00 51.34 235 LEU A C 1
ATOM 1883 O O . LEU A 1 235 ? 26.906 21.149 3.776 1.00 51.34 235 LEU A O 1
ATOM 1887 N N . ALA A 1 236 ? 27.911 19.511 4.943 1.00 49.69 236 ALA A N 1
ATOM 1888 C CA . ALA A 1 236 ? 29.115 20.254 5.317 1.00 49.69 236 ALA A CA 1
ATOM 1889 C C . ALA A 1 236 ? 30.381 19.859 4.527 1.00 49.69 236 ALA A C 1
ATOM 1891 O O . ALA A 1 236 ? 31.448 20.421 4.774 1.00 49.69 236 ALA A O 1
ATOM 1892 N N . MET A 1 237 ? 30.306 18.894 3.603 1.00 55.06 237 MET A N 1
ATOM 1893 C CA . MET A 1 237 ? 31.499 18.298 2.986 1.00 55.06 237 MET A CA 1
ATOM 1894 C C . MET A 1 237 ? 31.668 18.725 1.520 1.00 55.06 237 MET A C 1
ATOM 1896 O O . MET A 1 237 ? 30.747 18.588 0.719 1.00 55.06 237 MET A O 1
ATOM 1900 N N . GLY A 1 238 ? 32.845 19.276 1.193 1.00 53.69 238 GLY A N 1
ATOM 1901 C CA . GLY A 1 238 ? 33.146 19.933 -0.086 1.00 53.69 238 GLY A CA 1
ATOM 1902 C C . GLY A 1 238 ? 33.356 19.009 -1.294 1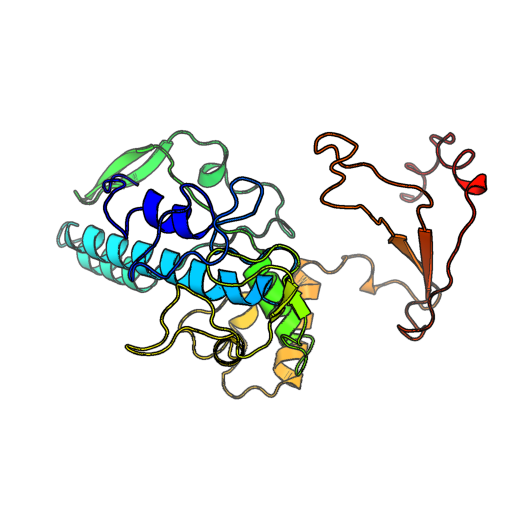.00 53.69 238 GLY A C 1
ATOM 1903 O O . GLY A 1 238 ? 33.357 17.782 -1.184 1.00 53.69 238 GLY A O 1
ATOM 1904 N N . ASP A 1 239 ? 33.559 19.635 -2.456 1.00 52.38 239 ASP A N 1
ATOM 1905 C CA . ASP A 1 239 ? 33.788 18.968 -3.743 1.00 52.38 239 ASP A CA 1
ATOM 1906 C C . ASP A 1 239 ? 35.019 18.037 -3.697 1.00 52.38 239 ASP A C 1
ATOM 1908 O O . ASP A 1 239 ? 36.114 18.458 -3.324 1.00 52.38 239 ASP A O 1
ATOM 1912 N N . GLY A 1 240 ? 34.842 16.764 -4.088 1.00 59.88 240 GLY A N 1
ATOM 1913 C CA . GLY A 1 240 ? 35.920 15.760 -4.176 1.00 59.88 240 GLY A CA 1
ATOM 1914 C C . GLY A 1 240 ? 35.623 14.385 -3.557 1.00 59.88 240 GLY A C 1
ATOM 1915 O O . GLY A 1 240 ? 36.439 13.473 -3.690 1.00 59.88 240 GLY A O 1
ATOM 1916 N N . LEU A 1 241 ? 34.475 14.206 -2.895 1.00 65.50 241 LE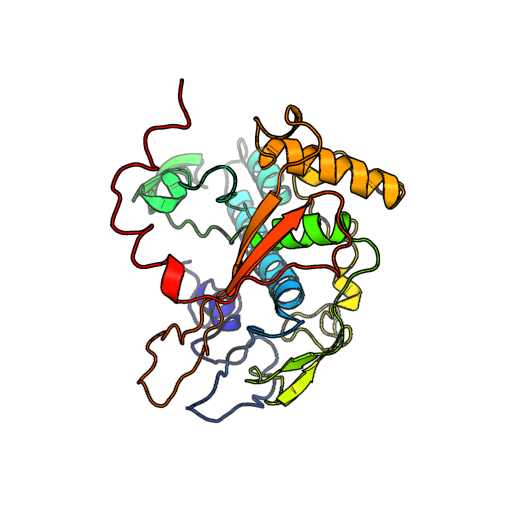U A N 1
ATOM 1917 C CA . LEU A 1 241 ? 34.061 12.916 -2.331 1.00 65.50 241 LEU A CA 1
ATOM 1918 C C . LEU A 1 241 ? 33.479 11.973 -3.393 1.00 65.50 241 LEU A C 1
ATOM 1920 O O . LEU A 1 241 ? 32.681 12.373 -4.244 1.00 65.50 241 LEU A O 1
ATOM 1924 N N . LEU A 1 242 ? 33.877 10.704 -3.298 1.00 68.44 242 LEU A N 1
ATOM 1925 C CA . LEU A 1 242 ? 33.316 9.600 -4.070 1.00 68.44 242 LEU A CA 1
ATOM 1926 C C . LEU A 1 242 ? 32.178 8.949 -3.278 1.00 68.44 242 LEU A C 1
ATOM 1928 O O . LEU A 1 242 ? 32.368 8.575 -2.120 1.00 68.44 242 LEU A O 1
ATOM 1932 N N . ASP A 1 243 ? 31.032 8.764 -3.921 1.00 70.31 243 ASP A N 1
ATOM 1933 C CA . ASP A 1 243 ? 29.967 7.893 -3.440 1.00 70.31 243 ASP A CA 1
ATOM 1934 C C . ASP A 1 243 ? 30.293 6.453 -3.865 1.00 70.31 243 ASP A C 1
ATOM 1936 O O . ASP A 1 243 ? 30.494 6.172 -5.048 1.00 70.31 243 ASP A O 1
ATOM 1940 N N . TRP A 1 244 ? 30.374 5.542 -2.895 1.00 77.25 244 TRP A N 1
ATOM 1941 C CA . TRP A 1 244 ? 30.708 4.132 -3.115 1.00 77.25 244 TRP A CA 1
ATOM 1942 C C . TRP A 1 244 ? 29.461 3.256 -3.008 1.00 77.25 244 TRP A C 1
ATOM 1944 O O . TRP A 1 244 ? 28.703 3.377 -2.046 1.00 77.25 244 TRP A O 1
ATOM 1954 N N . ALA A 1 245 ? 29.280 2.329 -3.950 1.00 76.25 245 ALA A N 1
ATOM 1955 C CA . ALA A 1 245 ? 28.164 1.386 -3.953 1.00 76.25 245 ALA A CA 1
ATOM 1956 C C . ALA A 1 245 ? 28.630 -0.060 -4.183 1.00 76.25 245 ALA A C 1
ATOM 1958 O O . ALA A 1 245 ? 29.531 -0.335 -4.983 1.00 76.25 245 ALA A O 1
ATOM 1959 N N . ILE A 1 246 ? 27.976 -0.999 -3.492 1.00 76.12 246 ILE A N 1
ATOM 1960 C CA . ILE A 1 246 ? 28.133 -2.442 -3.711 1.00 76.12 246 ILE A CA 1
ATOM 1961 C C . ILE A 1 246 ? 26.969 -2.916 -4.576 1.00 76.12 246 ILE A C 1
ATOM 1963 O O . ILE A 1 246 ? 25.809 -2.790 -4.192 1.00 76.12 246 ILE A O 1
ATOM 1967 N N . HIS A 1 247 ? 27.281 -3.505 -5.726 1.00 71.62 247 HIS A N 1
ATOM 1968 C CA . HIS A 1 247 ? 26.293 -4.050 -6.650 1.00 71.62 247 HIS A CA 1
ATOM 1969 C C . HIS A 1 247 ? 26.190 -5.558 -6.463 1.00 71.62 247 HIS A C 1
ATOM 1971 O O . HIS A 1 247 ? 27.163 -6.300 -6.644 1.00 71.62 247 HIS A O 1
ATOM 1977 N N . VAL A 1 248 ? 24.986 -6.008 -6.116 1.00 75.00 248 VAL A N 1
ATOM 1978 C CA . VAL A 1 248 ? 24.682 -7.409 -5.831 1.00 75.00 248 VAL A CA 1
ATOM 1979 C C . VAL A 1 248 ? 23.591 -7.893 -6.778 1.00 75.00 248 VAL A C 1
ATOM 1981 O O . VAL A 1 248 ? 22.497 -7.337 -6.806 1.00 75.00 248 VAL A O 1
ATOM 1984 N N . GLN A 1 249 ? 23.879 -8.951 -7.539 1.00 73.00 249 GLN A N 1
ATOM 1985 C CA . GLN A 1 249 ? 22.913 -9.592 -8.427 1.00 73.00 249 GLN A CA 1
ATOM 1986 C C . GLN A 1 249 ? 22.662 -11.030 -7.971 1.00 73.00 249 GLN A C 1
ATOM 1988 O O . GLN A 1 249 ? 23.594 -11.821 -7.819 1.00 73.00 249 GLN A O 1
ATOM 1993 N N . VAL A 1 250 ? 21.390 -11.367 -7.763 1.00 70.12 250 VAL A N 1
ATOM 1994 C CA . VAL A 1 250 ? 20.943 -12.706 -7.362 1.00 70.12 250 VAL A CA 1
ATOM 1995 C C . VAL A 1 250 ? 19.804 -13.170 -8.260 1.00 70.12 250 VAL A C 1
ATOM 1997 O O . VAL A 1 250 ? 18.958 -12.374 -8.669 1.00 70.12 250 VAL A O 1
ATOM 2000 N N . ASN A 1 251 ? 19.769 -14.468 -8.558 1.00 68.19 251 ASN A N 1
ATOM 2001 C CA . ASN A 1 251 ? 18.600 -15.084 -9.173 1.00 68.19 251 ASN A CA 1
ATOM 2002 C C . ASN A 1 251 ? 17.613 -15.429 -8.061 1.00 68.19 251 ASN A C 1
ATOM 2004 O O . ASN A 1 251 ? 17.914 -16.260 -7.211 1.00 68.19 251 ASN A O 1
ATOM 2008 N N . GLN A 1 252 ? 16.446 -14.782 -8.073 1.00 65.25 252 GLN A N 1
ATOM 2009 C CA . GLN A 1 252 ? 15.397 -14.997 -7.071 1.00 65.25 252 GLN A CA 1
ATOM 2010 C C . GLN A 1 252 ? 14.924 -16.461 -7.016 1.00 65.25 252 GLN A C 1
ATOM 2012 O O . GLN A 1 252 ? 14.582 -16.947 -5.944 1.00 65.25 252 GLN A O 1
ATOM 2017 N N . TYR A 1 253 ? 14.954 -17.160 -8.156 1.00 63.38 253 TYR A N 1
ATOM 2018 C CA . TYR A 1 253 ? 14.618 -18.577 -8.272 1.00 63.38 253 TYR A CA 1
ATOM 2019 C C . TYR A 1 253 ? 15.765 -19.284 -8.989 1.00 63.38 253 TYR A C 1
ATOM 2021 O O . TYR A 1 253 ? 15.977 -19.105 -10.190 1.00 63.38 253 TYR A O 1
ATOM 2029 N N . ASP A 1 254 ? 16.560 -20.013 -8.215 1.00 59.31 254 ASP A N 1
ATOM 2030 C CA . ASP A 1 254 ? 17.540 -20.966 -8.719 1.00 59.31 254 ASP A CA 1
ATOM 2031 C C . ASP A 1 254 ? 17.026 -22.364 -8.376 1.00 59.31 254 ASP A C 1
ATOM 2033 O O . ASP A 1 254 ? 17.335 -22.926 -7.322 1.00 59.31 254 ASP A O 1
ATOM 2037 N N . ASP A 1 255 ? 16.167 -22.894 -9.248 1.00 54.31 255 ASP A N 1
ATOM 2038 C CA . ASP A 1 255 ? 15.490 -24.183 -9.051 1.00 54.31 255 ASP A CA 1
ATOM 2039 C C . ASP A 1 255 ? 16.496 -25.340 -8.916 1.00 54.31 255 ASP A C 1
ATOM 2041 O O . ASP A 1 255 ? 16.210 -26.356 -8.286 1.00 54.31 255 ASP A O 1
ATOM 2045 N N . ALA A 1 256 ? 17.722 -25.156 -9.422 1.00 53.28 256 ALA A N 1
ATOM 2046 C CA . ALA A 1 256 ? 18.824 -26.101 -9.265 1.00 53.28 256 ALA A CA 1
ATOM 2047 C C . ALA A 1 256 ? 19.332 -26.226 -7.813 1.00 53.28 256 ALA A C 1
ATOM 2049 O O . ALA A 1 256 ? 20.073 -27.161 -7.511 1.00 53.28 256 ALA A O 1
ATOM 2050 N N . LEU A 1 257 ? 18.963 -25.304 -6.913 1.00 50.91 257 LEU A N 1
ATOM 2051 C CA . LEU A 1 257 ? 19.489 -25.211 -5.545 1.00 50.91 257 LEU A CA 1
ATOM 2052 C C . LEU A 1 257 ? 18.411 -25.279 -4.450 1.00 50.91 257 LEU A C 1
ATOM 2054 O O . LEU A 1 257 ? 18.709 -25.012 -3.283 1.00 50.91 257 LEU A O 1
ATOM 2058 N N . GLY A 1 258 ? 17.174 -25.650 -4.797 1.00 53.41 258 GLY A N 1
ATOM 2059 C CA . GLY A 1 258 ? 16.104 -25.890 -3.821 1.00 53.41 258 GLY A CA 1
ATOM 2060 C C . GLY A 1 258 ? 15.699 -24.646 -3.023 1.00 53.41 258 GLY A C 1
ATOM 2061 O O . GLY A 1 258 ? 15.497 -24.734 -1.814 1.00 53.41 258 GLY A O 1
ATOM 2062 N N . GLY A 1 259 ? 15.633 -23.478 -3.674 1.00 55.16 259 GLY A N 1
ATOM 2063 C CA . GLY A 1 259 ? 15.128 -22.241 -3.060 1.00 55.16 259 GLY A CA 1
ATOM 2064 C C . GLY A 1 259 ? 16.126 -21.479 -2.180 1.00 55.16 259 GLY A C 1
ATOM 2065 O O . GLY A 1 259 ? 15.735 -20.557 -1.467 1.00 55.16 259 GLY A O 1
ATOM 2066 N N . LYS A 1 260 ? 17.420 -21.823 -2.209 1.00 54.97 260 LYS A N 1
ATOM 2067 C CA . LYS A 1 260 ? 18.456 -21.053 -1.504 1.00 54.97 260 LYS A CA 1
ATOM 2068 C C . LYS A 1 260 ? 18.888 -19.831 -2.316 1.00 54.97 260 LYS A C 1
ATOM 2070 O O . LYS A 1 260 ? 19.271 -19.960 -3.476 1.00 54.97 260 LYS A O 1
ATOM 2075 N N . LEU A 1 261 ? 18.910 -18.659 -1.674 1.00 55.50 261 LEU A N 1
ATOM 2076 C CA . LEU A 1 261 ? 19.559 -17.461 -2.212 1.00 55.50 261 LEU A CA 1
ATOM 2077 C C . LEU A 1 261 ? 21.061 -17.723 -2.353 1.00 55.50 261 LEU A C 1
ATOM 2079 O O . LEU A 1 261 ? 21.759 -17.914 -1.356 1.00 55.50 261 LEU A O 1
ATOM 2083 N N . VAL A 1 262 ? 21.563 -17.718 -3.587 1.00 57.06 262 VAL A N 1
ATOM 2084 C CA . VAL A 1 262 ? 22.997 -17.838 -3.861 1.00 57.06 262 VAL A CA 1
ATOM 2085 C C . VAL A 1 262 ? 23.505 -16.572 -4.525 1.00 57.06 262 VAL A C 1
ATOM 2087 O O . VAL A 1 262 ? 23.146 -16.242 -5.655 1.00 57.06 262 VAL A O 1
ATOM 2090 N N . PHE A 1 263 ? 24.387 -15.878 -3.808 1.00 62.09 263 PHE A N 1
ATOM 2091 C CA . PHE A 1 263 ? 25.175 -14.783 -4.350 1.00 62.09 263 PHE A CA 1
ATOM 2092 C C . PHE A 1 263 ? 26.211 -15.360 -5.308 1.00 62.09 263 PHE A C 1
ATOM 2094 O O . PHE A 1 263 ? 27.155 -16.033 -4.891 1.00 62.09 263 PHE A O 1
ATOM 2101 N N . ARG A 1 264 ? 26.011 -15.136 -6.606 1.00 56.12 264 ARG A N 1
ATOM 2102 C CA . ARG A 1 264 ? 26.953 -15.587 -7.627 1.00 56.12 264 ARG A CA 1
ATOM 2103 C C . ARG A 1 264 ? 27.985 -14.475 -7.855 1.00 56.12 264 ARG A C 1
ATOM 2105 O O . ARG A 1 264 ? 27.598 -13.409 -8.329 1.00 56.12 264 ARG A O 1
ATOM 2112 N N . PRO A 1 265 ? 29.274 -14.674 -7.519 1.00 58.19 265 PRO A N 1
ATOM 2113 C CA . PRO A 1 265 ? 30.313 -13.721 -7.894 1.00 58.19 265 PRO A CA 1
ATOM 2114 C C . PRO A 1 265 ? 30.381 -13.565 -9.429 1.00 58.19 265 PRO A C 1
ATOM 2116 O O . PRO A 1 265 ? 30.019 -14.498 -10.152 1.00 58.19 265 PRO A O 1
ATOM 2119 N N . PRO A 1 266 ? 30.868 -12.420 -9.944 1.00 57.94 266 PRO A N 1
ATOM 2120 C CA . PRO A 1 266 ? 31.572 -11.370 -9.207 1.00 57.94 266 PRO A CA 1
ATOM 2121 C C . PRO A 1 266 ? 30.638 -10.329 -8.572 1.00 57.94 266 PRO A C 1
ATOM 2123 O O . PRO A 1 266 ? 29.734 -9.812 -9.224 1.00 57.94 266 PRO A O 1
ATOM 2126 N N . PHE A 1 267 ? 30.921 -9.954 -7.321 1.00 62.66 267 PHE A N 1
ATOM 2127 C CA . PHE A 1 267 ? 30.416 -8.699 -6.760 1.00 62.66 267 PHE A CA 1
ATOM 2128 C C . PHE A 1 267 ? 31.101 -7.540 -7.479 1.00 62.66 267 PHE A C 1
ATOM 2130 O O . PHE A 1 267 ? 32.324 -7.556 -7.654 1.00 62.66 267 PHE A O 1
ATOM 2137 N N . LYS A 1 268 ? 30.322 -6.552 -7.915 1.00 64.44 268 LYS A N 1
ATOM 2138 C CA . LYS A 1 268 ? 30.859 -5.349 -8.552 1.00 64.44 268 LYS A CA 1
ATOM 2139 C C . LYS A 1 268 ? 30.814 -4.201 -7.554 1.00 64.44 268 LYS A C 1
ATOM 2141 O O . LYS A 1 268 ? 29.836 -4.046 -6.829 1.00 64.44 268 LYS A O 1
ATOM 2146 N N . PHE A 1 269 ? 31.869 -3.401 -7.533 1.00 67.50 269 PHE A N 1
ATOM 2147 C CA . PHE A 1 269 ? 31.936 -2.175 -6.750 1.00 67.50 269 PHE A CA 1
ATOM 2148 C C . PHE A 1 269 ? 32.016 -1.010 -7.730 1.00 67.50 269 PHE A C 1
ATOM 2150 O O . PHE A 1 269 ? 32.755 -1.093 -8.716 1.00 67.50 269 PHE A O 1
ATOM 2157 N N . SER A 1 270 ? 31.265 0.055 -7.477 1.00 68.69 270 SER A N 1
ATOM 2158 C CA . SER A 1 270 ? 31.416 1.312 -8.207 1.00 68.69 270 SER A CA 1
ATOM 2159 C C . SER A 1 270 ? 31.727 2.442 -7.236 1.00 68.69 270 SER A C 1
ATOM 2161 O O . SER A 1 270 ? 31.324 2.412 -6.069 1.00 68.69 270 SER A O 1
ATOM 2163 N N . ALA A 1 271 ? 32.486 3.418 -7.723 1.00 66.31 271 ALA A N 1
ATOM 2164 C CA . ALA A 1 271 ? 32.682 4.692 -7.053 1.00 66.31 271 ALA A CA 1
ATOM 2165 C C . ALA A 1 271 ? 32.345 5.793 -8.050 1.00 66.31 271 ALA A C 1
ATOM 2167 O O . ALA A 1 271 ? 32.763 5.720 -9.206 1.00 66.31 271 ALA A O 1
ATOM 2168 N N . ARG A 1 272 ? 31.602 6.809 -7.623 1.00 65.38 272 ARG A N 1
ATOM 2169 C CA . ARG A 1 272 ? 31.215 7.919 -8.491 1.00 65.38 272 ARG A CA 1
ATOM 2170 C C . ARG A 1 272 ? 31.428 9.248 -7.782 1.00 65.38 272 ARG A C 1
ATOM 2172 O O . ARG A 1 272 ? 31.036 9.411 -6.633 1.00 65.38 272 ARG A O 1
ATOM 2179 N N . SER A 1 273 ? 32.032 10.214 -8.471 1.00 60.91 273 SER A N 1
ATOM 2180 C CA . SER A 1 273 ? 32.049 11.599 -7.986 1.00 60.91 273 SER A CA 1
ATOM 2181 C C . SER A 1 273 ? 30.628 12.158 -7.989 1.00 60.91 273 SER A C 1
ATOM 2183 O O . SER A 1 273 ? 29.911 12.000 -8.977 1.00 60.91 273 SER A O 1
ATOM 2185 N N . ARG A 1 274 ? 30.225 12.881 -6.939 1.00 58.06 274 ARG A N 1
ATOM 2186 C CA . ARG A 1 274 ? 28.888 13.509 -6.870 1.00 58.06 274 ARG A CA 1
ATOM 2187 C C . ARG A 1 274 ? 28.569 14.463 -8.015 1.00 58.06 274 ARG A C 1
ATOM 2189 O O . ARG A 1 274 ? 27.400 14.688 -8.314 1.00 58.06 274 ARG A O 1
ATOM 2196 N N . THR A 1 275 ? 29.596 15.018 -8.651 1.00 56.88 275 THR A N 1
ATOM 2197 C CA . THR A 1 275 ? 29.467 15.925 -9.797 1.00 56.88 275 THR A CA 1
ATOM 2198 C C . THR A 1 275 ? 29.508 15.209 -11.149 1.00 56.88 275 THR A C 1
ATOM 2200 O O . THR A 1 275 ? 29.261 15.846 -12.171 1.00 56.88 275 THR A O 1
ATOM 2203 N N . ALA A 1 276 ? 29.804 13.903 -11.183 1.00 55.81 276 ALA A N 1
ATOM 2204 C CA . ALA A 1 276 ? 29.837 13.126 -12.420 1.00 55.81 276 ALA A CA 1
ATOM 2205 C C . ALA A 1 276 ? 28.422 12.896 -12.971 1.00 55.81 276 ALA A C 1
ATOM 2207 O O . ALA A 1 276 ? 27.449 12.850 -12.218 1.00 55.81 276 ALA A O 1
ATOM 2208 N N . ASN A 1 277 ? 28.297 12.716 -14.283 1.00 50.22 277 ASN A N 1
ATOM 2209 C CA . ASN A 1 277 ? 27.038 12.392 -14.956 1.00 50.22 277 ASN A CA 1
ATOM 2210 C C . ASN A 1 277 ? 26.498 11.016 -14.475 1.00 50.22 277 ASN A C 1
ATOM 2212 O O . ASN A 1 277 ? 27.306 10.104 -14.312 1.00 50.22 277 ASN A O 1
ATOM 2216 N N . PRO A 1 278 ? 25.180 10.814 -14.232 1.00 49.59 278 PRO A N 1
ATOM 2217 C CA . PRO A 1 278 ? 24.623 9.511 -13.831 1.00 49.59 278 PRO A CA 1
ATOM 2218 C C . PRO A 1 278 ? 24.934 8.329 -14.740 1.00 49.59 278 PRO A C 1
ATOM 2220 O O . PRO A 1 278 ? 24.852 7.193 -14.289 1.00 49.59 278 PRO A O 1
ATOM 2223 N N . GLU A 1 279 ? 25.285 8.595 -15.994 1.00 47.69 279 GLU A N 1
ATOM 2224 C CA . GLU A 1 279 ? 25.630 7.568 -16.977 1.00 47.69 279 GLU A CA 1
ATOM 2225 C C . GLU A 1 279 ? 27.134 7.223 -17.003 1.00 47.69 279 GLU A C 1
ATOM 2227 O O . GLU A 1 279 ? 27.527 6.265 -17.664 1.00 47.69 279 GLU A O 1
ATOM 2232 N N . GLU A 1 280 ? 27.976 7.958 -16.266 1.00 44.78 280 GLU A N 1
ATOM 2233 C CA . GLU A 1 280 ? 29.419 7.716 -16.141 1.00 44.78 280 GLU A CA 1
ATOM 2234 C C . GLU A 1 280 ? 29.730 7.102 -14.763 1.00 44.78 280 GLU A C 1
ATOM 2236 O O . GLU A 1 280 ? 30.046 7.799 -13.797 1.00 44.78 280 GLU A O 1
ATOM 2241 N N . GLU A 1 281 ? 29.596 5.777 -14.653 1.00 48.66 281 GLU A N 1
ATOM 2242 C CA . GLU A 1 281 ? 30.046 5.009 -13.485 1.00 48.66 281 GLU A CA 1
ATOM 2243 C C . GLU A 1 281 ? 31.414 4.365 -13.751 1.00 48.66 281 GLU A C 1
ATOM 2245 O O . GLU A 1 281 ? 31.567 3.576 -14.688 1.00 48.66 281 GLU A O 1
ATOM 2250 N N . ASP A 1 282 ? 32.396 4.642 -12.887 1.00 51.31 282 ASP A N 1
ATOM 2251 C CA . ASP A 1 282 ? 33.669 3.922 -12.882 1.00 51.31 282 ASP A CA 1
ATOM 2252 C C . ASP A 1 282 ? 33.493 2.570 -12.167 1.00 51.31 282 ASP A C 1
ATOM 2254 O O . ASP A 1 282 ? 33.253 2.485 -10.957 1.00 51.31 282 ASP A O 1
ATOM 2258 N N . TRP A 1 283 ? 33.595 1.484 -12.938 1.00 50.69 283 TRP A N 1
ATOM 2259 C CA . TRP A 1 283 ? 33.418 0.114 -12.455 1.00 50.69 283 TRP A CA 1
ATOM 2260 C C . TRP A 1 283 ? 34.743 -0.500 -11.999 1.00 50.69 283 TRP A C 1
ATOM 2262 O O . TRP A 1 283 ? 35.647 -0.740 -12.802 1.00 50.69 283 TRP A O 1
ATOM 2272 N N . PHE A 1 284 ? 34.828 -0.885 -10.726 1.00 49.69 284 PHE A N 1
ATOM 2273 C CA . PHE A 1 284 ? 35.965 -1.630 -10.193 1.00 49.69 284 PHE A CA 1
ATOM 2274 C C . PHE A 1 284 ? 35.630 -3.125 -10.144 1.00 49.69 284 PHE A C 1
ATOM 2276 O O . PHE A 1 284 ? 34.991 -3.627 -9.220 1.00 49.69 284 PHE A O 1
ATOM 2283 N N . CYS A 1 285 ? 36.087 -3.869 -11.153 1.00 42.94 285 CYS A N 1
ATOM 2284 C CA . CYS A 1 285 ? 36.095 -5.333 -11.132 1.00 42.94 285 CYS A CA 1
ATOM 2285 C C . CYS A 1 285 ? 37.503 -5.837 -10.790 1.00 42.94 285 CYS A C 1
ATOM 2287 O O . CYS A 1 285 ? 38.282 -6.111 -11.699 1.00 42.94 285 CYS A O 1
ATOM 2289 N N . ARG A 1 286 ? 37.854 -5.996 -9.506 1.00 40.31 286 ARG A N 1
ATOM 2290 C CA . ARG A 1 286 ? 38.989 -6.859 -9.118 1.00 40.31 286 ARG A CA 1
ATOM 2291 C C . ARG A 1 286 ? 38.697 -7.640 -7.842 1.00 40.31 286 ARG A C 1
ATOM 2293 O O . ARG A 1 286 ? 38.657 -7.083 -6.752 1.00 40.31 286 ARG A O 1
ATOM 2300 N N . ALA A 1 287 ? 38.572 -8.956 -8.004 1.00 39.06 287 ALA A N 1
ATOM 2301 C CA . ALA A 1 287 ? 38.415 -9.935 -6.928 1.00 39.06 287 ALA A CA 1
ATOM 2302 C C . ALA A 1 287 ? 39.629 -10.014 -5.974 1.00 39.06 287 ALA A C 1
ATOM 2304 O O . ALA A 1 287 ? 39.519 -10.573 -4.888 1.00 39.06 287 ALA A O 1
ATOM 2305 N N . GLU A 1 288 ? 40.777 -9.438 -6.340 1.00 37.81 288 GLU A N 1
ATOM 2306 C CA . GLU A 1 288 ? 42.027 -9.562 -5.575 1.00 37.81 288 GLU A CA 1
ATOM 2307 C C . GLU A 1 288 ? 42.183 -8.545 -4.432 1.00 37.81 288 GLU A C 1
ATOM 2309 O O . GLU A 1 288 ? 43.027 -8.746 -3.564 1.00 37.81 288 GLU A O 1
ATOM 2314 N N . LEU A 1 289 ? 41.359 -7.490 -4.362 1.00 39.50 289 LEU A N 1
ATOM 2315 C CA . LEU A 1 289 ? 41.451 -6.503 -3.270 1.00 39.50 289 LEU A CA 1
ATOM 2316 C C . LEU A 1 289 ? 40.699 -6.921 -1.988 1.00 39.50 289 LEU A C 1
ATOM 2318 O O . LEU A 1 289 ? 40.841 -6.286 -0.946 1.00 39.50 289 LEU A O 1
ATOM 2322 N N . LEU A 1 290 ? 39.890 -7.984 -2.052 1.00 39.03 290 LEU A N 1
ATOM 2323 C CA . LEU A 1 290 ? 38.948 -8.359 -0.990 1.00 39.03 290 LEU A CA 1
ATOM 2324 C C . LEU A 1 290 ? 39.559 -9.210 0.132 1.00 39.03 290 LEU A C 1
ATOM 2326 O O . LEU A 1 290 ? 39.034 -9.204 1.243 1.00 39.03 290 LEU A O 1
ATOM 2330 N N . LEU A 1 291 ? 40.682 -9.895 -0.102 1.00 32.44 291 LEU A N 1
ATOM 2331 C CA . LEU A 1 291 ? 41.329 -10.704 0.942 1.00 32.44 291 LEU A CA 1
ATOM 2332 C C . LEU A 1 291 ? 42.220 -9.885 1.888 1.00 32.44 291 LEU A C 1
ATOM 2334 O O . LEU A 1 291 ? 42.393 -10.275 3.038 1.00 32.44 291 LEU A O 1
ATOM 2338 N N . THR A 1 292 ? 42.712 -8.719 1.465 1.00 33.78 292 THR A N 1
ATOM 2339 C CA . THR A 1 292 ? 43.532 -7.834 2.312 1.00 33.78 292 THR A CA 1
ATOM 2340 C C . THR A 1 292 ? 42.716 -6.823 3.119 1.00 33.78 292 THR A C 1
ATOM 2342 O O . THR A 1 292 ? 43.159 -6.421 4.191 1.00 33.78 292 THR A O 1
ATOM 2345 N N . LEU A 1 293 ? 41.514 -6.442 2.670 1.00 34.25 293 LEU A N 1
ATOM 2346 C CA . LEU A 1 293 ? 40.664 -5.478 3.386 1.00 34.25 293 LEU A CA 1
ATOM 2347 C C . LEU A 1 293 ? 39.759 -6.122 4.448 1.00 34.25 293 LEU A C 1
ATOM 2349 O O . LEU A 1 293 ? 39.474 -5.487 5.459 1.00 34.25 293 LEU A O 1
ATOM 2353 N N . VAL A 1 294 ? 39.378 -7.394 4.286 1.00 36.28 294 VAL A N 1
ATOM 2354 C CA . VAL A 1 294 ? 38.548 -8.120 5.271 1.00 36.28 294 VAL A CA 1
ATOM 2355 C C . VAL A 1 294 ? 39.385 -8.724 6.415 1.00 36.28 294 VAL A C 1
ATOM 2357 O O . VAL A 1 294 ? 38.852 -9.000 7.486 1.00 36.28 294 VAL A O 1
ATOM 2360 N N . GLN A 1 295 ? 40.708 -8.870 6.250 1.00 31.39 295 GLN A N 1
ATOM 2361 C CA . GLN A 1 295 ? 41.604 -9.361 7.311 1.00 31.39 295 GLN A CA 1
ATOM 2362 C C . GLN A 1 295 ? 42.211 -8.272 8.210 1.00 31.39 295 GLN A C 1
ATOM 2364 O O . GLN A 1 295 ? 42.846 -8.610 9.208 1.00 31.39 295 GLN A O 1
ATOM 2369 N N . SER A 1 296 ? 42.005 -6.980 7.928 1.00 31.34 296 SER A N 1
ATOM 2370 C CA . SER A 1 296 ? 42.425 -5.923 8.853 1.00 31.34 296 SER A CA 1
ATOM 2371 C C . SER A 1 296 ? 41.239 -5.467 9.707 1.00 31.34 296 SER A C 1
ATOM 2373 O O . SER A 1 296 ? 40.367 -4.725 9.265 1.00 31.34 296 SER A O 1
ATOM 2375 N N . THR A 1 297 ? 41.225 -5.870 10.972 1.00 34.12 297 THR A N 1
ATOM 2376 C CA . THR A 1 297 ? 40.361 -5.359 12.050 1.00 34.12 297 THR A CA 1
ATOM 2377 C C . THR A 1 297 ? 40.642 -3.881 12.400 1.00 34.12 297 THR A C 1
ATOM 2379 O O . THR A 1 297 ? 40.478 -3.462 13.541 1.00 34.12 297 THR A O 1
ATOM 2382 N N . ALA A 1 298 ? 41.069 -3.060 11.433 1.00 32.22 298 ALA A N 1
ATOM 2383 C CA . ALA A 1 298 ? 41.614 -1.724 11.669 1.00 32.22 298 ALA A CA 1
ATOM 2384 C C . ALA A 1 298 ? 40.831 -0.564 11.023 1.00 32.22 298 ALA A C 1
ATOM 2386 O O . ALA A 1 298 ? 41.186 0.584 11.274 1.00 32.22 298 ALA A O 1
ATOM 2387 N N . PHE A 1 299 ? 39.762 -0.804 10.249 1.00 30.48 299 PHE A N 1
ATOM 2388 C CA . PHE A 1 299 ? 39.021 0.296 9.602 1.00 30.48 299 PHE A CA 1
ATOM 2389 C C . PHE A 1 299 ? 37.755 0.765 10.345 1.00 30.48 299 PHE A C 1
ATOM 2391 O O . PHE A 1 299 ? 37.181 1.786 9.992 1.00 30.48 299 PHE A O 1
ATOM 2398 N N . VAL A 1 300 ? 37.352 0.093 11.430 1.00 31.52 300 VAL A N 1
ATOM 2399 C CA . VAL A 1 300 ? 36.180 0.502 12.239 1.00 31.52 300 VAL A CA 1
ATOM 2400 C C . VAL A 1 300 ? 36.530 1.552 13.314 1.00 31.52 300 VAL A C 1
ATOM 2402 O O . VAL A 1 300 ? 35.636 2.154 13.889 1.00 31.52 300 VAL A O 1
ATOM 2405 N N . ASN A 1 301 ? 37.813 1.864 13.550 1.00 27.69 301 ASN A N 1
ATOM 2406 C CA . ASN A 1 301 ? 38.237 2.755 14.649 1.00 27.69 301 ASN A CA 1
ATOM 2407 C C . ASN A 1 301 ? 39.042 4.003 14.230 1.00 27.69 301 ASN A C 1
ATOM 2409 O O . ASN A 1 301 ? 39.825 4.523 15.021 1.00 27.69 301 ASN A O 1
ATOM 2413 N N . ARG A 1 302 ? 38.883 4.521 13.003 1.00 27.97 302 ARG A N 1
ATOM 2414 C CA . ARG A 1 302 ? 39.601 5.746 12.581 1.00 27.97 302 ARG A CA 1
ATOM 2415 C C . ARG A 1 302 ? 38.789 6.728 11.734 1.00 27.97 302 ARG A C 1
ATOM 2417 O O . ARG A 1 302 ? 39.312 7.314 10.795 1.00 27.97 302 ARG A O 1
ATOM 2424 N N . VAL A 1 303 ? 37.525 6.934 12.103 1.00 33.09 303 VAL A N 1
ATOM 2425 C CA . VAL A 1 303 ? 36.725 8.093 11.643 1.00 33.09 303 VAL A CA 1
ATOM 2426 C C . VAL A 1 303 ? 36.180 8.924 12.819 1.00 33.09 303 VAL A C 1
ATOM 2428 O O . VAL A 1 303 ? 35.472 9.896 12.619 1.00 33.09 303 VAL A O 1
ATOM 2431 N N . LEU A 1 304 ? 36.579 8.630 14.061 1.00 31.78 304 LEU A N 1
ATOM 2432 C CA . LEU A 1 304 ? 36.295 9.498 15.209 1.00 31.78 304 LEU A CA 1
ATOM 2433 C C . LEU A 1 304 ? 37.591 9.831 15.951 1.00 31.78 304 LEU A C 1
ATOM 2435 O O . LEU A 1 304 ? 37.978 9.122 16.875 1.00 31.78 304 LEU A O 1
ATOM 2439 N N . HIS A 1 305 ? 38.262 10.885 15.483 1.00 30.47 305 HIS A N 1
ATOM 2440 C CA . HIS A 1 305 ? 39.003 11.874 16.272 1.00 30.47 305 HIS A CA 1
ATOM 2441 C C . HIS A 1 305 ? 39.261 13.114 15.418 1.00 30.47 305 HIS A C 1
ATOM 2443 O O . HIS A 1 305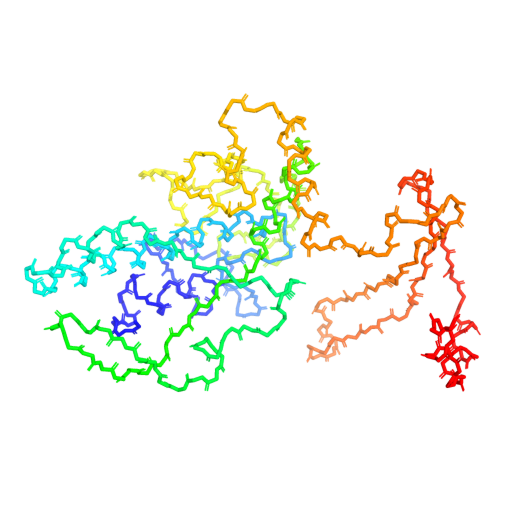 ? 39.710 12.939 14.263 1.00 30.47 305 HIS A O 1
#